Protein AF-A0A1H0JKR5-F1 (afdb_monomer)

Secondary structure (DSSP, 8-state):
--HHHHHHHHHH-HHHHHHHHHHHHHHHHHHHHHHHHT------HHHHHHHHHHHHHHHHHHHHHHHHHHHHHHHHHHHHHHHHGGG-TTHHHHTSS-HHHHHHHHIIIIIHHHHHHHHHHHHHHH--SSHHHHHHHHHHHHHHHHHHHHTTT-HHHHHHHHHHHHHHHHHHHHHHHHHHHHHHHHHHHT-SS--HHHHHHHHHHHHHHHHHHHHHHS---SS-HHHHHHHHHHHHHHHHHHHTT-TTHHHHHHHHHTTSS-EEEEEEEEEHHHHHHHHHTT---EE-SSSEEEEEEEEEEE--SSEEEEEEEETTTEEEEEEEEGGGEEEEEE-HHHHTTT--

Sequence (344 aa):
MEEGSLKKYFYSNVASIFWSTILVFGGGVFVIYYALIGYMPDFDLKSSVAITAAASATSVVIILTMLGAMVLAGSFWGGIWNVLGERSNLKKYWVDNSFNSNFLNLLIWFAIPLLAVYLSMFIKIYFEGWYWLAILIIPSMLFLYFLCFQSGFRFLVGLKEFVFLVFATLVSASFMLTPLYFILKLTADEFGNISYVALLNGFFATVFLVFVNMASATPQNNAKPYVKEFVLGLMALSMVLSLFGKFDRIPYGVMKIYKFGNIQASELVLNKSGCELYKALDLEVSTTDYDVCIIKDVLILSRLGKEAYLEVKEDNIGLLRFAMPTSFIVSWTLDSRDSRNIDK

Mean predicted aligned error: 7.25 Å

Organism: NCBI:txid416873

Nearest PDB structures (foldseek):
  4uos-assembly1_A  TM=2.311E-01  e=6.677E-01  synthetic construct

Foldseek 3Di:
DDPVVVVVCCVVCVVVVVQVVLLVQLVVLVVVLCVVVVHDFDDPPVVVSVLSSVLSVVLVVVLVVLLCLLQVLLLLLLVVCVVPVVPAPCVCQAPVDDPVSNLVSLCLQAVQQLVLLVVLVVCVVVPDDDVSVVSNVVSLVVQLVVLCVVVVNPNVNSVVVSVVSVVSSVVSNVSNVVVLVVLVCLQCVLDVDRDPLSVVLSVVLVVLSSVLSSVSNHHDPDPCSVVSSSVSSVVSVVSSCVSSVPPSVSSLVSCVVVVFFQAFFQKWKFFQVLVVVCVVVVDDWCDDPDRITIDGGKGFGGDHHQWTWIWDADPPPGIDIDIDGNNGTPDTHGPPVVVVVVVD

Structure (mmCIF, N/CA/C/O backbone):
data_AF-A0A1H0JKR5-F1
#
_entry.id   AF-A0A1H0JKR5-F1
#
loop_
_atom_site.group_PDB
_atom_site.id
_atom_site.type_symbol
_atom_site.label_atom_id
_atom_site.label_alt_id
_atom_site.label_comp_id
_atom_site.label_asym_id
_atom_site.label_entity_id
_atom_site.label_seq_id
_atom_site.pdbx_PDB_ins_code
_atom_site.Cartn_x
_atom_site.Cartn_y
_atom_site.Cartn_z
_atom_site.occupancy
_atom_site.B_iso_or_equiv
_atom_site.auth_seq_id
_atom_site.auth_comp_id
_atom_site.auth_asym_id
_atom_site.auth_atom_id
_atom_site.pdbx_PDB_model_num
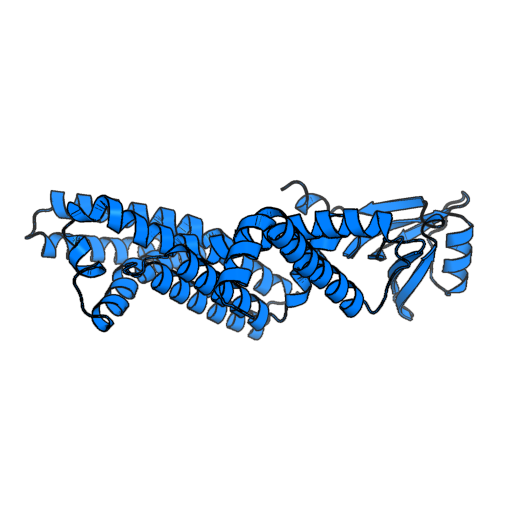ATOM 1 N N . MET A 1 1 ? -33.788 -17.768 -16.612 1.00 56.78 1 MET A N 1
ATOM 2 C CA . MET A 1 1 ? -32.673 -18.553 -16.042 1.00 56.78 1 MET A CA 1
ATOM 3 C C . MET A 1 1 ? -33.019 -18.782 -14.580 1.00 56.78 1 MET A C 1
ATOM 5 O O . MET A 1 1 ? -33.174 -17.802 -13.865 1.00 56.78 1 MET A O 1
ATOM 9 N N . GLU A 1 2 ? -33.306 -20.019 -14.177 1.00 78.06 2 GLU A N 1
ATOM 10 C CA . GLU A 1 2 ? -33.793 -20.309 -12.821 1.00 78.06 2 GLU A CA 1
ATOM 11 C C . GLU A 1 2 ? -32.691 -20.053 -11.782 1.00 78.06 2 GLU A C 1
ATOM 13 O O . GLU A 1 2 ? -31.562 -20.519 -11.929 1.00 78.06 2 GLU A O 1
ATOM 18 N N . GLU A 1 3 ? -33.009 -19.332 -10.705 1.00 78.88 3 GLU A N 1
ATOM 19 C CA . GLU A 1 3 ? -32.062 -18.985 -9.631 1.00 78.88 3 GLU A CA 1
ATOM 20 C C . GLU A 1 3 ? -31.363 -20.229 -9.033 1.00 78.88 3 GLU A C 1
ATOM 22 O O . GLU A 1 3 ? -30.199 -20.178 -8.624 1.00 78.88 3 GLU A O 1
ATOM 27 N N . GLY A 1 4 ? -32.050 -21.377 -9.048 1.00 85.88 4 GLY A N 1
ATOM 28 C CA . GLY A 1 4 ? -31.515 -22.666 -8.609 1.00 85.88 4 GLY A CA 1
ATOM 29 C C . GLY A 1 4 ? -30.407 -23.226 -9.508 1.00 85.88 4 GLY A C 1
ATOM 30 O O . GLY A 1 4 ? -29.455 -23.820 -8.995 1.00 85.88 4 GLY A O 1
ATOM 31 N N . SER A 1 5 ? -30.467 -23.005 -10.826 1.00 86.00 5 SER A N 1
ATOM 32 C CA . SER A 1 5 ? -29.451 -23.514 -11.757 1.00 86.00 5 SER A CA 1
ATOM 33 C C . SER A 1 5 ? -28.142 -22.732 -11.638 1.00 86.00 5 SER A C 1
ATOM 35 O O . SER A 1 5 ? -27.067 -23.330 -11.665 1.00 86.00 5 SER A O 1
ATOM 37 N N . LEU A 1 6 ? -28.229 -21.411 -11.432 1.00 84.44 6 LEU A N 1
ATOM 38 C CA . LEU A 1 6 ? -27.068 -20.553 -11.184 1.00 84.44 6 LEU A CA 1
ATOM 39 C C . LEU A 1 6 ? -26.367 -20.948 -9.885 1.00 84.44 6 LEU A C 1
ATOM 41 O O . LEU A 1 6 ? -25.172 -21.233 -9.911 1.00 84.44 6 LEU A O 1
ATOM 45 N N . LYS A 1 7 ? -27.097 -21.050 -8.764 1.00 86.44 7 LYS A N 1
ATOM 46 C CA . LYS A 1 7 ? -26.509 -21.481 -7.483 1.00 86.44 7 LYS A CA 1
ATOM 47 C C . LYS A 1 7 ? -25.809 -22.832 -7.621 1.00 86.44 7 LYS A C 1
ATOM 49 O O . LYS A 1 7 ? -24.660 -22.961 -7.206 1.00 86.44 7 LYS A O 1
ATOM 54 N N . LYS A 1 8 ? -26.453 -23.814 -8.262 1.00 89.56 8 LYS A N 1
ATOM 55 C CA . LYS A 1 8 ? -25.863 -25.142 -8.484 1.00 89.56 8 LYS A CA 1
ATOM 56 C C . LYS A 1 8 ? -24.565 -25.066 -9.292 1.00 89.56 8 LYS A C 1
ATOM 58 O O . LYS A 1 8 ? -23.595 -25.702 -8.895 1.00 89.56 8 LYS A O 1
ATOM 63 N N . TYR A 1 9 ? -24.525 -24.252 -10.350 1.00 86.69 9 TYR A N 1
ATOM 64 C CA . TYR A 1 9 ? -23.311 -24.031 -11.141 1.00 86.69 9 TYR A CA 1
ATOM 65 C C . TYR A 1 9 ? -22.186 -23.384 -10.321 1.00 86.69 9 TYR A C 1
ATOM 67 O O . TYR A 1 9 ? -21.041 -23.828 -10.410 1.00 86.69 9 TYR A O 1
ATOM 75 N N . PHE A 1 10 ? -22.499 -22.371 -9.502 1.00 84.44 10 PHE A N 1
ATOM 76 C CA . PHE A 1 10 ? -21.512 -21.718 -8.635 1.00 84.44 10 PHE A CA 1
ATOM 77 C C . PHE A 1 10 ? -20.900 -22.697 -7.631 1.00 84.44 10 PHE A C 1
ATOM 79 O O . PHE A 1 10 ? -19.679 -22.745 -7.491 1.00 84.44 10 PHE A O 1
ATOM 86 N N . TYR A 1 11 ? -21.725 -23.520 -6.981 1.00 85.56 11 TYR A N 1
ATOM 87 C CA . TYR A 1 11 ? -21.248 -24.500 -6.005 1.00 85.56 11 TYR A CA 1
ATOM 88 C C . TYR A 1 11 ? -20.511 -25.684 -6.639 1.00 85.56 11 TYR A C 1
ATOM 90 O O . TYR A 1 11 ? -19.584 -26.207 -6.025 1.00 85.56 11 TYR A O 1
ATOM 98 N N . SER A 1 12 ? -20.861 -26.098 -7.860 1.00 91.00 12 SER A N 1
ATOM 99 C CA . SER A 1 12 ? -20.139 -27.175 -8.550 1.00 91.00 12 SER A CA 1
ATOM 100 C C . SER A 1 12 ? -18.811 -26.722 -9.159 1.00 91.00 12 SER A C 1
ATOM 102 O O . SER A 1 12 ? -17.945 -27.555 -9.395 1.00 91.00 12 SER A O 1
ATOM 104 N N . ASN A 1 13 ? -18.638 -25.419 -9.413 1.00 92.69 13 ASN A N 1
ATOM 105 C CA . ASN A 1 13 ? -17.487 -24.875 -10.141 1.00 92.69 13 ASN A CA 1
ATOM 106 C C . ASN A 1 13 ? -16.712 -23.810 -9.354 1.00 92.69 13 ASN A C 1
ATOM 108 O O . ASN A 1 13 ? -16.094 -22.934 -9.960 1.00 92.69 13 ASN A O 1
ATOM 112 N N . VAL A 1 14 ? -16.711 -23.880 -8.018 1.00 85.69 14 VAL A N 1
ATOM 113 C CA . VAL A 1 14 ? -16.053 -22.883 -7.150 1.00 85.69 14 VAL A CA 1
ATOM 114 C C . VAL A 1 14 ? -14.608 -22.623 -7.580 1.00 85.69 14 VAL A C 1
ATOM 116 O O . VAL A 1 14 ? -14.216 -21.470 -7.730 1.00 85.69 14 VAL A O 1
ATOM 119 N N . ALA A 1 15 ? -13.836 -23.682 -7.850 1.00 80.62 15 ALA A N 1
ATOM 120 C CA . ALA A 1 15 ? -12.450 -23.557 -8.292 1.00 80.62 15 ALA A CA 1
ATOM 121 C C . ALA A 1 15 ? -12.332 -22.837 -9.644 1.00 80.62 15 ALA A C 1
ATOM 123 O O . ALA A 1 15 ? -11.549 -21.901 -9.769 1.00 80.62 15 ALA A O 1
ATOM 124 N N . SER A 1 16 ? -13.129 -23.228 -10.644 1.00 85.94 16 SER A N 1
ATOM 125 C CA . SER A 1 16 ? -13.094 -22.583 -11.962 1.00 85.94 16 SER A CA 1
ATOM 126 C C . SER A 1 16 ? -13.482 -21.112 -11.869 1.00 85.94 16 SER A C 1
ATOM 128 O O . SER A 1 16 ? -12.817 -20.274 -12.460 1.00 85.94 16 SER A O 1
ATOM 130 N N . ILE A 1 17 ? -14.529 -20.785 -11.111 1.00 84.81 17 ILE A N 1
ATOM 131 C CA . ILE A 1 17 ? -14.993 -19.405 -10.939 1.00 84.81 17 ILE A CA 1
ATOM 132 C C . ILE A 1 17 ? -13.945 -18.568 -10.213 1.00 84.81 17 ILE A C 1
ATOM 134 O O . ILE A 1 17 ? -13.682 -17.437 -10.620 1.00 84.81 17 ILE A O 1
ATOM 138 N N . PHE A 1 18 ? -13.322 -19.123 -9.174 1.00 81.31 18 PHE A N 1
ATOM 139 C CA . PHE A 1 18 ? -12.219 -18.482 -8.470 1.00 81.31 18 PHE A CA 1
ATOM 140 C C . PHE A 1 18 ? -11.063 -18.163 -9.427 1.00 81.31 18 PHE A C 1
ATOM 142 O O . PHE A 1 18 ? -10.665 -17.004 -9.536 1.00 81.31 18 PHE A O 1
ATOM 149 N N . TRP A 1 19 ? -10.592 -19.149 -10.197 1.00 82.75 19 TRP A N 1
ATOM 150 C CA . TRP A 1 19 ? -9.511 -18.955 -11.168 1.00 82.75 19 TRP A CA 1
ATOM 151 C C . TRP A 1 19 ? -9.873 -17.981 -12.288 1.00 82.75 19 TRP A C 1
ATOM 153 O O . TRP A 1 19 ? -9.068 -17.112 -12.614 1.00 82.75 19 TRP A O 1
ATOM 163 N N . SER A 1 20 ? -11.078 -18.074 -12.851 1.00 85.50 20 SER A N 1
ATOM 164 C CA . SER A 1 20 ? -11.549 -17.141 -13.879 1.00 85.50 20 SER A CA 1
ATOM 165 C C . SER A 1 20 ? -11.631 -15.715 -13.345 1.00 85.50 20 SER A C 1
ATOM 167 O O . SER A 1 20 ? -11.210 -14.788 -14.027 1.00 85.50 20 SER A O 1
ATOM 169 N N . THR A 1 21 ? -12.116 -15.532 -12.115 1.00 81.69 21 THR A N 1
ATOM 170 C CA . THR A 1 21 ? -12.190 -14.211 -11.477 1.00 81.69 21 THR A CA 1
ATOM 171 C C . THR A 1 21 ? -10.794 -13.626 -11.301 1.00 81.69 21 THR A C 1
ATOM 173 O O . THR A 1 21 ? -10.559 -12.493 -11.709 1.00 81.69 21 THR A O 1
ATOM 176 N N . ILE A 1 22 ? -9.854 -14.413 -10.765 1.00 80.69 22 ILE A N 1
ATOM 177 C CA . ILE A 1 22 ? -8.445 -14.025 -10.641 1.00 80.69 22 ILE A CA 1
ATOM 178 C C . ILE A 1 22 ? -7.913 -13.600 -12.009 1.00 80.69 22 ILE A C 1
ATOM 180 O O . ILE A 1 22 ? -7.563 -12.438 -12.176 1.00 80.69 22 ILE A O 1
ATOM 184 N N . LEU A 1 23 ? -7.965 -14.476 -13.013 1.00 83.94 23 LEU A N 1
ATOM 185 C CA . LEU A 1 23 ? -7.452 -14.189 -14.355 1.00 83.94 23 LEU A CA 1
ATOM 186 C C . LEU A 1 23 ? -8.043 -12.919 -14.974 1.00 83.94 23 LEU A C 1
ATOM 188 O O . LEU A 1 23 ? -7.309 -12.170 -15.611 1.00 83.94 23 LEU A O 1
ATOM 192 N N . VAL A 1 24 ? -9.334 -12.645 -14.766 1.00 86.88 24 VAL A N 1
ATOM 193 C CA . VAL A 1 24 ? -9.970 -11.406 -15.234 1.00 86.88 24 VAL A CA 1
ATOM 194 C C . VAL A 1 24 ? -9.378 -10.183 -14.530 1.00 86.88 24 VAL A C 1
ATOM 196 O O . VAL A 1 24 ? -9.014 -9.219 -15.202 1.00 86.88 24 VAL A O 1
ATOM 199 N N . PHE A 1 25 ? -9.223 -10.217 -13.204 1.00 81.81 25 PHE A N 1
ATOM 200 C CA . PHE A 1 25 ? -8.630 -9.104 -12.457 1.00 81.81 25 PHE A CA 1
ATOM 201 C C . PHE A 1 25 ? -7.158 -8.878 -12.821 1.00 81.81 25 PHE A C 1
ATOM 203 O O . PHE A 1 25 ? -6.773 -7.747 -13.116 1.00 81.81 25 PHE A O 1
ATOM 210 N N . GLY A 1 26 ? -6.333 -9.925 -12.853 1.00 81.25 26 GLY A N 1
ATOM 211 C CA . GLY A 1 26 ? -4.926 -9.787 -13.233 1.00 81.25 26 GLY A CA 1
ATOM 212 C C . GLY A 1 26 ? -4.728 -9.428 -14.698 1.00 81.25 26 GLY A C 1
ATOM 213 O O . GLY A 1 26 ? -3.890 -8.585 -15.007 1.00 81.25 26 GLY A O 1
ATOM 214 N N . GLY A 1 27 ? -5.531 -9.999 -15.597 1.00 86.44 27 GLY A N 1
ATOM 215 C CA . GLY A 1 27 ? -5.577 -9.595 -17.000 1.00 86.44 27 GLY A CA 1
ATOM 216 C C . GLY A 1 27 ? -5.923 -8.114 -17.143 1.00 86.44 27 GLY A C 1
ATOM 217 O O . GLY A 1 27 ? -5.259 -7.403 -17.891 1.00 86.44 27 GLY A O 1
ATOM 218 N N . GLY A 1 28 ? -6.878 -7.616 -16.351 1.00 89.06 28 GLY A N 1
ATOM 219 C CA . GLY A 1 28 ? -7.197 -6.192 -16.265 1.00 89.06 28 GLY A CA 1
ATOM 220 C C . GLY A 1 28 ? -5.996 -5.335 -15.858 1.00 89.06 28 GLY A C 1
ATOM 221 O O . GLY A 1 28 ? -5.716 -4.339 -16.517 1.00 89.06 28 GLY A O 1
ATOM 222 N N . VAL A 1 29 ? -5.235 -5.743 -14.835 1.00 86.94 29 VAL A N 1
ATOM 223 C CA . VAL A 1 29 ? -4.002 -5.043 -14.415 1.00 86.94 29 VAL A CA 1
ATOM 224 C C . VAL A 1 29 ? -2.974 -4.984 -15.551 1.00 86.94 29 VAL A C 1
ATOM 226 O O . VAL A 1 29 ? -2.392 -3.927 -15.789 1.00 86.94 29 VAL A O 1
ATOM 229 N N . PHE A 1 30 ? -2.784 -6.084 -16.287 1.00 87.81 30 PHE A N 1
ATOM 230 C CA . PHE A 1 30 ? -1.921 -6.125 -17.473 1.00 87.81 30 PHE A CA 1
ATOM 231 C C . PHE A 1 30 ? -2.387 -5.170 -18.572 1.00 87.81 30 PHE A C 1
ATOM 233 O O . PHE A 1 30 ? -1.589 -4.398 -19.097 1.00 87.81 30 PHE A O 1
ATOM 240 N N . VAL A 1 31 ? -3.674 -5.208 -18.917 1.00 91.19 31 VAL A N 1
ATOM 241 C CA . VAL A 1 31 ? -4.247 -4.350 -19.963 1.00 91.19 31 VAL A CA 1
ATOM 242 C C . VAL A 1 31 ? -4.118 -2.879 -19.579 1.00 91.19 31 VAL A C 1
ATOM 244 O O . VAL A 1 31 ? -3.694 -2.074 -20.402 1.00 91.19 31 VAL A O 1
ATOM 247 N N . ILE A 1 32 ? -4.413 -2.532 -18.323 1.00 92.62 32 ILE A N 1
ATOM 248 C CA . ILE A 1 32 ? -4.260 -1.167 -17.810 1.00 92.62 32 ILE A CA 1
ATOM 249 C C . ILE A 1 32 ? -2.793 -0.731 -17.885 1.00 92.62 32 ILE A C 1
ATOM 251 O O . ILE A 1 32 ? -2.527 0.366 -18.360 1.00 92.62 32 ILE A O 1
ATOM 255 N N . TYR A 1 33 ? -1.840 -1.578 -17.480 1.00 93.94 33 TYR A N 1
ATOM 256 C CA . TYR A 1 33 ? -0.409 -1.271 -17.584 1.00 93.94 33 TYR A CA 1
ATOM 257 C C . TYR A 1 33 ? -0.001 -0.894 -19.012 1.00 93.94 33 TYR A C 1
ATOM 259 O O . TYR A 1 33 ? 0.594 0.157 -19.244 1.00 93.94 33 TYR A O 1
ATOM 267 N N . TYR A 1 34 ? -0.355 -1.742 -19.975 1.00 93.81 34 TYR A N 1
ATOM 268 C CA . TYR A 1 34 ? 0.032 -1.554 -21.369 1.00 93.81 34 TYR A CA 1
ATOM 269 C C . TYR A 1 34 ? -0.696 -0.382 -22.035 1.00 93.81 34 TYR A C 1
ATOM 271 O O . TYR A 1 34 ? -0.097 0.351 -22.824 1.00 93.81 34 TYR A O 1
ATOM 279 N N . ALA A 1 35 ? -1.942 -0.120 -21.632 1.00 94.81 35 ALA A N 1
ATOM 280 C CA . ALA A 1 35 ? -2.659 1.091 -22.012 1.00 94.81 35 ALA A CA 1
ATOM 281 C C . ALA A 1 35 ? -1.976 2.361 -21.471 1.00 94.81 35 ALA A C 1
ATOM 283 O O . ALA A 1 35 ? -1.873 3.346 -22.198 1.00 94.81 35 ALA A O 1
ATOM 284 N N . LEU A 1 36 ? -1.470 2.339 -20.231 1.00 94.06 36 LEU A N 1
ATOM 285 C CA . LEU A 1 36 ? -0.792 3.483 -19.608 1.00 94.06 36 LEU A CA 1
ATOM 286 C C . LEU A 1 36 ? 0.545 3.823 -20.279 1.00 94.06 36 LEU A C 1
ATOM 288 O O . LEU A 1 36 ? 0.864 5.002 -20.426 1.00 94.06 36 LEU A O 1
ATOM 292 N N . ILE A 1 37 ? 1.320 2.819 -20.700 1.00 95.62 37 ILE A N 1
ATOM 293 C CA . ILE A 1 37 ? 2.594 3.059 -21.402 1.00 95.62 37 ILE A CA 1
ATOM 294 C C . ILE A 1 37 ? 2.420 3.288 -22.913 1.00 95.62 37 ILE A C 1
ATOM 296 O O . ILE A 1 37 ? 3.373 3.699 -23.578 1.00 95.62 37 ILE A O 1
ATOM 300 N N . GLY A 1 38 ? 1.221 3.042 -23.456 1.00 95.50 38 GLY A N 1
ATOM 301 C CA . GLY A 1 38 ? 0.899 3.236 -24.873 1.00 95.50 38 GLY A CA 1
ATOM 302 C C . GLY A 1 38 ? 1.579 2.236 -25.812 1.00 95.50 38 GLY A C 1
ATOM 303 O O . GLY A 1 38 ? 1.838 2.563 -26.966 1.00 95.50 38 GLY A O 1
ATOM 304 N N . TYR A 1 39 ? 1.895 1.036 -25.326 1.00 94.44 39 TYR A N 1
ATOM 305 C CA . TYR A 1 39 ? 2.583 -0.011 -26.084 1.00 94.44 39 TYR A CA 1
ATOM 306 C C . TYR A 1 39 ? 1.949 -1.363 -25.768 1.00 94.44 39 TYR A C 1
ATOM 308 O O . TYR A 1 39 ? 1.638 -1.630 -24.614 1.00 94.44 39 TYR A O 1
ATOM 316 N N . MET A 1 40 ? 1.764 -2.226 -26.766 1.00 92.81 40 MET A N 1
ATOM 317 C CA . MET A 1 40 ? 1.258 -3.586 -26.573 1.00 92.81 40 MET A CA 1
ATOM 318 C C . MET A 1 40 ? 2.260 -4.568 -27.184 1.00 92.81 40 MET A C 1
ATOM 320 O O . MET A 1 40 ? 2.450 -4.533 -28.397 1.00 92.81 40 MET A O 1
ATOM 324 N N . PRO A 1 41 ? 2.921 -5.417 -26.381 1.00 89.12 41 PRO A N 1
ATOM 325 C CA . PRO A 1 41 ? 3.910 -6.344 -26.905 1.00 89.12 41 PRO A CA 1
ATOM 326 C C . PRO A 1 41 ? 3.254 -7.507 -27.650 1.00 89.12 41 PRO A C 1
ATOM 328 O O . PRO A 1 41 ? 2.136 -7.928 -27.339 1.00 89.12 41 PRO A O 1
ATOM 331 N N . ASP A 1 42 ? 4.019 -8.101 -28.562 1.00 88.88 42 ASP A N 1
ATOM 332 C CA . ASP A 1 42 ? 3.666 -9.366 -29.194 1.00 88.88 42 ASP A CA 1
ATOM 333 C C . ASP A 1 42 ? 3.717 -10.510 -28.177 1.00 88.88 42 ASP A C 1
ATOM 335 O O . ASP A 1 42 ? 4.779 -11.004 -27.780 1.00 88.88 42 ASP A O 1
ATOM 339 N N . PHE A 1 43 ? 2.535 -10.939 -27.751 1.00 83.31 43 PHE A N 1
ATOM 340 C CA . PHE A 1 43 ? 2.350 -11.999 -26.777 1.00 83.31 43 PHE A CA 1
ATOM 341 C C . PHE A 1 43 ? 2.220 -13.370 -27.447 1.00 83.31 43 PHE A C 1
ATOM 343 O O . PHE A 1 43 ? 1.277 -13.619 -28.197 1.00 83.31 43 PHE A O 1
ATOM 350 N N . ASP A 1 44 ? 3.100 -14.309 -27.091 1.00 83.88 44 ASP A N 1
ATOM 351 C CA . ASP A 1 44 ? 2.786 -15.729 -27.262 1.00 83.88 44 ASP A CA 1
ATOM 352 C C . ASP A 1 44 ? 1.737 -16.120 -26.215 1.00 83.88 44 ASP A C 1
ATOM 354 O O . ASP A 1 44 ? 2.029 -16.152 -25.017 1.00 83.88 44 ASP A O 1
ATOM 358 N N . LEU A 1 45 ? 0.519 -16.432 -26.671 1.00 81.19 45 LEU A N 1
ATOM 359 C CA . LEU A 1 45 ? -0.627 -16.775 -25.822 1.00 81.19 45 LEU A CA 1
ATOM 360 C C . LEU A 1 45 ? -0.278 -17.819 -24.753 1.00 81.19 45 LEU A C 1
ATOM 362 O O . LEU A 1 45 ? -0.777 -17.729 -23.632 1.00 81.19 45 LEU A O 1
ATOM 366 N N . LYS A 1 46 ? 0.597 -18.786 -25.058 1.00 82.12 46 LYS A N 1
ATOM 367 C CA . LYS A 1 46 ? 0.988 -19.819 -24.085 1.00 82.12 46 LYS A CA 1
ATOM 368 C C . LYS A 1 46 ? 1.816 -19.253 -22.932 1.00 82.12 46 LYS A C 1
ATOM 370 O O . LYS A 1 46 ? 1.521 -19.541 -21.774 1.00 82.12 46 LYS A O 1
ATOM 375 N N . SER A 1 47 ? 2.830 -18.446 -23.240 1.00 79.12 47 SER A N 1
ATOM 376 C CA . SER A 1 47 ? 3.698 -17.817 -22.235 1.00 79.12 47 SER A CA 1
ATOM 377 C C . SER A 1 47 ? 2.943 -16.747 -21.438 1.00 79.12 47 SER A C 1
ATOM 379 O O . SER A 1 47 ? 3.034 -16.684 -20.208 1.00 79.12 47 SER A O 1
ATOM 381 N N . SER A 1 48 ? 2.107 -15.966 -22.123 1.00 80.62 48 SER A N 1
ATOM 382 C CA . SER A 1 48 ? 1.337 -14.882 -2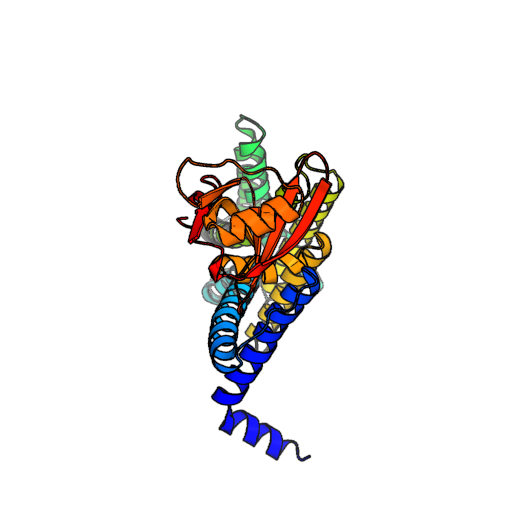1.517 1.00 80.62 48 SER A CA 1
ATOM 383 C C . SER A 1 48 ? 0.334 -15.371 -20.488 1.00 80.62 48 SER A C 1
ATOM 385 O O . SER A 1 48 ? 0.226 -14.755 -19.436 1.00 80.62 48 SER A O 1
ATOM 387 N N . VAL A 1 49 ? -0.351 -16.497 -20.715 1.00 83.38 49 VAL A N 1
ATOM 388 C CA . VAL A 1 49 ? -1.320 -17.025 -19.737 1.00 83.38 49 VAL A CA 1
ATOM 389 C C . VAL A 1 49 ? -0.649 -17.361 -18.404 1.00 83.38 49 VAL A C 1
ATOM 391 O O . VAL A 1 49 ? -1.172 -16.992 -17.353 1.00 83.38 49 VAL A O 1
ATOM 394 N N . ALA A 1 50 ? 0.519 -18.011 -18.424 1.00 84.69 50 ALA A N 1
ATOM 395 C CA . ALA A 1 50 ? 1.249 -18.347 -17.199 1.00 84.69 50 ALA A CA 1
ATOM 396 C C . ALA A 1 50 ? 1.708 -17.086 -16.446 1.00 84.69 50 ALA A C 1
ATOM 398 O O . ALA A 1 50 ? 1.563 -16.987 -15.226 1.00 84.69 50 ALA A O 1
ATOM 399 N N . ILE A 1 51 ? 2.206 -16.097 -17.189 1.00 81.56 51 ILE A N 1
ATOM 400 C CA . ILE A 1 51 ? 2.661 -14.811 -16.657 1.00 81.56 51 ILE A CA 1
ATOM 401 C C . ILE A 1 51 ? 1.496 -14.007 -16.065 1.00 81.56 51 ILE A C 1
ATOM 403 O O . ILE A 1 51 ? 1.585 -13.527 -14.932 1.00 81.56 51 ILE A O 1
ATOM 407 N N . THR A 1 52 ? 0.383 -13.906 -16.790 1.00 82.44 52 THR A N 1
ATOM 408 C CA . THR A 1 52 ? -0.835 -13.236 -16.330 1.00 82.44 52 THR A CA 1
ATOM 409 C C . THR A 1 52 ? -1.399 -13.917 -15.092 1.00 82.44 52 THR A C 1
ATOM 411 O O . THR A 1 52 ? -1.772 -13.224 -14.150 1.00 82.44 52 THR A O 1
ATOM 414 N N . ALA A 1 53 ? -1.402 -15.251 -15.034 1.00 85.19 53 ALA A N 1
ATOM 415 C CA . ALA A 1 53 ? -1.840 -15.989 -13.852 1.00 85.19 53 ALA A CA 1
ATOM 416 C C . ALA A 1 53 ? -0.978 -15.670 -12.620 1.00 85.19 53 ALA A C 1
ATOM 418 O O . ALA A 1 53 ? -1.521 -15.375 -11.553 1.00 85.19 53 ALA A O 1
ATOM 419 N N . ALA A 1 54 ? 0.351 -15.668 -12.767 1.00 85.69 54 ALA A N 1
ATOM 420 C CA . ALA A 1 54 ? 1.270 -15.348 -11.676 1.00 85.69 54 ALA A CA 1
ATOM 421 C C . ALA A 1 54 ? 1.076 -13.909 -11.175 1.00 85.69 54 ALA A C 1
ATOM 423 O O . ALA A 1 54 ? 0.823 -13.689 -9.988 1.00 85.69 54 ALA A O 1
ATOM 424 N N . ALA A 1 55 ? 1.113 -12.926 -12.077 1.00 83.56 55 ALA A N 1
ATOM 425 C CA . ALA A 1 55 ? 0.942 -11.532 -11.683 1.00 83.56 55 ALA A CA 1
ATOM 426 C C . ALA A 1 55 ? -0.470 -11.238 -11.161 1.00 83.56 55 ALA A C 1
ATOM 428 O O . ALA A 1 55 ? -0.627 -10.419 -10.255 1.00 83.56 55 ALA A O 1
ATOM 429 N N . SER A 1 56 ? -1.485 -11.962 -11.633 1.00 83.94 56 SER A N 1
ATOM 430 C CA . SER A 1 56 ? -2.822 -11.911 -11.057 1.00 83.94 56 SER A CA 1
ATOM 431 C C . SER A 1 56 ? -2.862 -12.387 -9.612 1.00 83.94 56 SER A C 1
ATOM 433 O O . SER A 1 56 ? -3.463 -11.717 -8.774 1.00 83.94 56 SER A O 1
ATOM 435 N N . ALA A 1 57 ? -2.265 -13.544 -9.320 1.00 86.50 57 ALA A N 1
ATOM 436 C CA . ALA A 1 57 ? -2.244 -14.093 -7.970 1.00 86.50 57 ALA A CA 1
ATOM 437 C C . ALA A 1 57 ? -1.574 -13.103 -7.008 1.00 86.50 57 ALA A C 1
ATOM 439 O O . ALA A 1 57 ? -2.129 -12.778 -5.961 1.00 86.50 57 ALA A O 1
ATOM 440 N N . THR A 1 58 ? -0.441 -12.535 -7.417 1.00 86.00 58 THR A N 1
ATOM 441 C CA . THR A 1 58 ? 0.289 -11.533 -6.630 1.00 86.00 58 THR A CA 1
ATOM 442 C C . THR A 1 58 ? -0.498 -10.237 -6.469 1.00 86.00 58 THR A C 1
ATOM 444 O O . THR A 1 58 ? -0.562 -9.706 -5.364 1.00 86.00 58 THR A O 1
ATOM 447 N N . SER A 1 59 ? -1.171 -9.756 -7.519 1.00 83.88 59 SER A N 1
ATOM 448 C CA . SER A 1 59 ? -2.045 -8.575 -7.437 1.00 83.88 59 SER A CA 1
ATOM 449 C C . SER A 1 59 ? -3.160 -8.779 -6.416 1.00 83.88 59 SER A C 1
ATOM 451 O O . SER A 1 59 ? -3.398 -7.914 -5.580 1.00 83.88 59 SER A O 1
ATOM 453 N N . VAL A 1 60 ? -3.814 -9.944 -6.442 1.00 86.56 60 VAL A N 1
ATOM 454 C CA . VAL A 1 60 ? -4.880 -10.291 -5.495 1.00 86.56 60 VAL A CA 1
ATOM 455 C C . VAL A 1 60 ? -4.340 -10.363 -4.071 1.00 86.56 60 VAL A C 1
ATOM 457 O O . VAL A 1 60 ? -4.959 -9.802 -3.172 1.00 86.56 60 VAL A O 1
ATOM 460 N N . VAL A 1 61 ? -3.179 -10.985 -3.852 1.00 89.19 61 VAL A N 1
ATOM 461 C CA . VAL A 1 61 ? -2.547 -11.040 -2.523 1.00 89.19 61 VAL A CA 1
ATOM 462 C C . VAL A 1 61 ? -2.204 -9.639 -2.016 1.00 89.19 61 VAL A C 1
ATOM 464 O O . VAL A 1 61 ? -2.538 -9.316 -0.876 1.00 89.19 61 VAL A O 1
ATOM 467 N N . ILE A 1 62 ? -1.602 -8.786 -2.852 1.00 87.25 62 ILE A N 1
ATOM 468 C CA . ILE A 1 62 ? -1.262 -7.400 -2.493 1.00 87.25 62 ILE A CA 1
ATOM 469 C C . ILE A 1 62 ? -2.531 -6.617 -2.150 1.00 87.25 62 ILE A C 1
ATOM 471 O O . ILE A 1 62 ? -2.589 -5.984 -1.097 1.00 87.25 62 ILE A O 1
ATOM 475 N N . ILE A 1 63 ? -3.560 -6.692 -2.999 1.00 89.50 63 ILE A N 1
ATOM 476 C CA . ILE A 1 63 ? -4.833 -5.996 -2.786 1.00 89.50 63 ILE A CA 1
ATOM 477 C C . ILE A 1 63 ? -5.487 -6.486 -1.495 1.00 89.50 63 ILE A C 1
ATOM 479 O O . ILE A 1 63 ? -5.813 -5.663 -0.651 1.00 89.50 63 ILE A O 1
ATOM 483 N N . LEU A 1 64 ? -5.633 -7.796 -1.283 1.00 91.62 64 LEU A N 1
ATOM 484 C CA . LEU A 1 64 ? -6.237 -8.345 -0.064 1.00 91.62 64 LEU A CA 1
ATOM 485 C C . LEU A 1 64 ? -5.458 -7.964 1.198 1.00 91.62 64 LEU A C 1
ATOM 487 O O . LEU A 1 64 ? -6.069 -7.618 2.207 1.00 91.62 64 LEU A O 1
ATOM 491 N N . THR A 1 65 ? -4.125 -7.982 1.138 1.00 93.38 65 THR A N 1
ATOM 492 C CA . THR A 1 65 ? -3.271 -7.568 2.261 1.00 93.38 65 THR A CA 1
ATOM 493 C C . THR A 1 65 ? -3.471 -6.088 2.574 1.00 93.38 65 THR A C 1
ATOM 495 O O . THR A 1 65 ? -3.653 -5.729 3.736 1.00 93.38 65 THR A O 1
ATOM 498 N N . MET A 1 66 ? -3.517 -5.230 1.549 1.00 92.75 66 MET A N 1
ATOM 499 C CA . MET A 1 66 ? -3.789 -3.801 1.718 1.00 92.75 66 MET A CA 1
ATOM 500 C C . MET A 1 66 ? -5.198 -3.560 2.262 1.00 92.75 66 MET A C 1
ATOM 502 O O . MET A 1 66 ? -5.349 -2.832 3.236 1.00 92.75 66 MET A O 1
ATOM 506 N N . LEU A 1 67 ? -6.221 -4.212 1.700 1.00 95.44 67 LEU A N 1
ATOM 507 C CA . LEU A 1 67 ? -7.605 -4.133 2.176 1.00 95.44 67 LEU A CA 1
ATOM 508 C C . LEU A 1 67 ? -7.710 -4.524 3.652 1.00 95.44 67 LEU A C 1
ATOM 510 O O . LEU A 1 67 ? -8.331 -3.803 4.430 1.00 95.44 67 LEU A O 1
ATOM 514 N N . GLY A 1 68 ? -7.069 -5.630 4.041 1.00 96.38 68 GLY A N 1
ATOM 515 C CA . GLY A 1 68 ? -7.004 -6.074 5.429 1.00 96.38 68 GLY A CA 1
ATOM 516 C C . GLY A 1 68 ? -6.326 -5.039 6.323 1.00 96.38 68 GLY A C 1
ATOM 517 O O . GLY A 1 68 ? -6.901 -4.636 7.332 1.00 96.38 68 GLY A O 1
ATOM 518 N N . ALA A 1 69 ? -5.152 -4.543 5.927 1.00 96.69 69 ALA A N 1
ATOM 519 C CA . ALA A 1 69 ? -4.409 -3.535 6.682 1.00 96.69 69 ALA A CA 1
ATOM 520 C C . ALA A 1 69 ? -5.213 -2.241 6.913 1.00 96.69 69 ALA A C 1
ATOM 522 O O . ALA A 1 69 ? -5.076 -1.629 7.971 1.00 96.69 69 ALA A O 1
ATOM 523 N N . MET A 1 70 ? -6.088 -1.848 5.977 1.00 97.06 70 MET A N 1
ATOM 524 C CA . MET A 1 70 ? -6.926 -0.646 6.103 1.00 97.06 70 MET A CA 1
ATOM 525 C C . MET A 1 70 ? -7.980 -0.731 7.219 1.00 97.06 70 MET A C 1
ATOM 527 O O . MET A 1 70 ? -8.397 0.313 7.715 1.00 97.06 70 MET A O 1
ATOM 531 N N . VAL A 1 71 ? -8.418 -1.931 7.617 1.00 97.25 71 VAL A N 1
ATOM 532 C CA . VAL A 1 71 ? -9.502 -2.134 8.609 1.00 97.25 71 VAL A CA 1
ATOM 533 C C . VAL A 1 71 ? -9.065 -2.896 9.860 1.00 97.25 71 VAL A C 1
ATOM 535 O O . VAL A 1 71 ? -9.821 -2.983 10.829 1.00 97.25 71 VAL A O 1
ATOM 538 N N . LEU A 1 72 ? -7.852 -3.457 9.862 1.00 96.50 72 LEU A N 1
ATOM 539 C CA . LEU A 1 72 ? -7.394 -4.391 10.890 1.00 96.50 72 LEU A CA 1
ATOM 540 C C . LEU A 1 72 ? -7.402 -3.788 12.300 1.00 96.50 72 LEU A C 1
ATOM 542 O O . LEU A 1 72 ? -7.766 -4.481 13.246 1.00 96.50 72 LEU A O 1
ATOM 546 N N . ALA A 1 73 ? -7.049 -2.507 12.446 1.00 96.94 73 ALA A N 1
ATOM 547 C CA . ALA A 1 73 ? -7.035 -1.832 13.744 1.00 96.94 73 ALA A CA 1
ATOM 548 C C . ALA A 1 73 ? -8.445 -1.740 14.352 1.00 96.94 73 ALA A C 1
ATOM 550 O O . ALA A 1 73 ? -8.651 -2.110 15.508 1.00 96.94 73 ALA A O 1
ATOM 551 N N . GLY A 1 74 ? -9.430 -1.317 13.558 1.00 95.12 74 GLY A N 1
ATOM 552 C CA . GLY A 1 74 ? -10.829 -1.260 13.974 1.00 95.12 74 GLY A CA 1
ATOM 553 C C . GLY A 1 74 ? -11.430 -2.641 14.230 1.00 95.12 74 GLY A C 1
ATOM 554 O O . GLY A 1 74 ? -12.073 -2.855 15.257 1.00 95.12 74 GLY A O 1
ATOM 555 N N . SER A 1 75 ? -11.162 -3.602 13.342 1.00 94.62 75 SER A N 1
ATOM 556 C CA . SER A 1 75 ? -11.641 -4.985 13.471 1.00 94.62 75 SER A CA 1
ATOM 557 C C . SER A 1 75 ? -11.092 -5.663 14.725 1.00 94.62 75 SER A C 1
ATOM 559 O O . SER A 1 75 ? -11.840 -6.314 15.457 1.00 94.62 75 SER A O 1
ATOM 561 N N . PHE A 1 76 ? -9.799 -5.483 15.007 1.00 94.56 76 PHE A N 1
ATOM 562 C CA . PHE A 1 76 ? -9.169 -5.979 16.226 1.00 94.56 76 PHE A CA 1
ATOM 563 C C . PHE A 1 76 ? -9.791 -5.341 17.468 1.00 94.56 76 PHE A C 1
ATOM 565 O O . PHE A 1 76 ? -10.165 -6.060 18.396 1.00 94.56 76 PHE A O 1
ATOM 572 N N . TRP A 1 77 ? -9.960 -4.014 17.468 1.00 92.62 77 TRP A N 1
ATOM 573 C CA . TRP A 1 77 ? -10.595 -3.307 18.576 1.00 92.62 77 TRP A CA 1
ATOM 574 C C . TRP A 1 77 ? -12.018 -3.814 18.832 1.00 92.62 77 TRP A C 1
ATOM 576 O O . TRP A 1 77 ? -12.344 -4.208 19.945 1.00 92.62 77 TRP A O 1
ATOM 586 N N . GLY A 1 78 ? -12.875 -3.874 17.813 1.00 89.31 78 GLY A N 1
ATOM 587 C CA . GLY A 1 78 ? -14.237 -4.396 17.967 1.00 89.31 78 GLY A CA 1
ATOM 588 C C . GLY A 1 78 ? -14.258 -5.854 18.448 1.00 89.31 78 GLY A C 1
ATOM 589 O O . GLY A 1 78 ? -15.022 -6.214 19.346 1.00 89.31 78 GLY A O 1
ATOM 590 N N . GLY A 1 79 ? -13.379 -6.693 17.894 1.00 88.81 79 GLY A N 1
ATOM 591 C CA . GLY A 1 79 ? -13.275 -8.110 18.235 1.00 88.81 79 GLY A CA 1
ATOM 592 C C . GLY A 1 79 ? -12.833 -8.363 19.676 1.00 88.81 79 GLY A C 1
ATOM 593 O O . GLY A 1 79 ? -13.432 -9.192 20.364 1.00 88.81 79 GLY A O 1
ATOM 594 N N . ILE A 1 80 ? -11.825 -7.634 20.164 1.00 88.38 80 ILE A N 1
ATOM 595 C CA . ILE A 1 80 ? -11.273 -7.867 21.503 1.00 88.38 80 ILE A CA 1
ATOM 596 C C . ILE A 1 80 ? -12.303 -7.561 22.602 1.00 88.38 80 ILE A C 1
ATOM 598 O O . ILE A 1 80 ? -12.416 -8.315 23.572 1.00 88.38 80 ILE A O 1
ATOM 602 N N . TRP A 1 81 ? -13.131 -6.529 22.413 1.00 84.56 81 TRP A N 1
ATOM 603 C CA . TRP A 1 81 ? -14.224 -6.197 23.331 1.00 84.56 81 TRP A CA 1
ATOM 604 C C . TRP A 1 81 ? -15.402 -7.167 23.242 1.00 84.56 81 TRP A C 1
ATOM 606 O O . TRP A 1 81 ? -16.075 -7.383 24.245 1.00 84.56 81 TRP A O 1
ATOM 616 N N . ASN A 1 82 ? -15.640 -7.815 22.101 1.00 80.44 82 ASN A N 1
ATOM 617 C CA . ASN A 1 82 ? -16.647 -8.875 22.026 1.00 80.44 82 ASN A CA 1
ATOM 618 C C . ASN A 1 82 ? -16.223 -10.125 22.808 1.00 80.44 82 ASN A C 1
ATOM 620 O O . ASN A 1 82 ? -17.048 -10.716 23.500 1.00 80.44 82 ASN A O 1
ATOM 624 N N . VAL A 1 83 ? -14.940 -10.496 22.748 1.00 81.62 83 VAL A N 1
ATOM 625 C CA . VAL A 1 83 ? -14.413 -11.684 23.443 1.00 81.62 83 VAL A CA 1
ATOM 626 C C . VAL A 1 83 ? -14.270 -11.451 24.949 1.00 81.62 83 VAL A C 1
ATOM 628 O O . VAL A 1 83 ? -14.590 -12.328 25.748 1.00 81.62 83 VAL A O 1
ATOM 631 N N . LEU A 1 84 ? -13.782 -10.279 25.358 1.00 75.69 84 LEU A N 1
ATOM 632 C CA . LEU A 1 84 ? -13.456 -9.998 26.763 1.00 75.69 84 LEU A CA 1
ATOM 633 C C . LEU A 1 84 ? -14.522 -9.167 27.488 1.00 75.69 84 LEU A C 1
ATOM 635 O O . LEU A 1 84 ? -14.549 -9.127 28.721 1.00 75.69 84 LEU A O 1
ATOM 639 N N . GLY A 1 85 ? -15.430 -8.535 26.745 1.00 63.31 85 GLY A N 1
ATOM 640 C CA . GLY A 1 85 ? -16.362 -7.542 27.270 1.00 63.31 85 GLY A CA 1
ATOM 641 C C . GLY A 1 85 ? -17.480 -8.089 28.146 1.00 63.31 85 GLY A C 1
ATOM 642 O O . GLY A 1 85 ? -18.078 -7.309 28.873 1.00 63.31 85 GLY A O 1
ATOM 643 N N . GLU A 1 86 ? -17.771 -9.393 28.153 1.00 68.50 86 GLU A N 1
ATOM 644 C CA . GLU A 1 86 ? -18.768 -9.933 29.099 1.00 68.50 86 GLU A CA 1
ATOM 645 C C . GLU A 1 86 ? -18.369 -9.721 30.567 1.00 68.50 86 GLU A C 1
ATOM 647 O O . GLU A 1 86 ? -19.226 -9.681 31.445 1.00 68.50 86 GLU A O 1
ATOM 652 N N . ARG A 1 87 ? -17.071 -9.541 30.839 1.00 75.38 87 ARG A N 1
ATOM 653 C CA . ARG A 1 87 ? -16.537 -9.311 32.189 1.00 75.38 87 ARG A CA 1
ATOM 654 C C . ARG A 1 87 ? -16.243 -7.844 32.492 1.00 75.38 87 ARG A C 1
ATOM 656 O O . ARG A 1 87 ? -15.913 -7.534 33.634 1.00 75.38 87 ARG A O 1
ATOM 663 N N . SER A 1 88 ? -16.308 -6.975 31.485 1.00 78.69 88 SER A N 1
ATOM 664 C CA . SER A 1 88 ? -15.899 -5.577 31.591 1.00 78.69 88 SER A CA 1
ATOM 665 C C . SER A 1 88 ? -17.112 -4.660 31.637 1.00 78.69 88 SER A C 1
ATOM 667 O O . SER A 1 88 ? -18.008 -4.729 30.793 1.00 78.69 88 SER A O 1
ATOM 669 N N . ASN A 1 89 ? -17.106 -3.724 32.585 1.00 76.56 89 ASN A N 1
ATOM 670 C CA . ASN A 1 89 ? -18.127 -2.677 32.641 1.00 76.56 89 ASN A CA 1
ATOM 671 C C . ASN A 1 89 ? -18.018 -1.694 31.461 1.00 76.56 89 ASN A C 1
ATOM 673 O O . ASN A 1 89 ? -18.963 -0.942 31.215 1.00 76.56 89 ASN A O 1
ATOM 677 N N . LEU A 1 90 ? -16.906 -1.713 30.709 1.00 75.12 90 LEU A N 1
ATOM 678 C CA . LEU A 1 90 ? -16.710 -0.857 29.539 1.00 75.12 90 LEU A CA 1
ATOM 679 C C . LEU A 1 90 ? -17.571 -1.256 28.346 1.00 75.12 90 LEU A C 1
ATOM 681 O O . LEU A 1 90 ? -17.904 -0.397 27.528 1.00 75.12 90 LEU A O 1
ATOM 685 N N . LYS A 1 91 ? -17.995 -2.524 28.269 1.00 75.62 91 LYS A N 1
ATOM 686 C CA . LYS A 1 91 ? -18.815 -3.029 27.160 1.00 75.62 91 LYS A CA 1
ATOM 687 C C . LYS A 1 91 ? -20.086 -2.202 26.954 1.00 75.62 91 LYS A C 1
ATOM 689 O O . LYS A 1 91 ? -20.485 -1.983 25.814 1.00 75.62 91 LYS A O 1
ATOM 694 N N . LYS A 1 92 ? -20.676 -1.676 28.033 1.00 76.00 92 LYS A N 1
ATOM 695 C CA . LYS A 1 92 ? -21.901 -0.859 27.987 1.00 76.00 92 LYS A CA 1
ATOM 696 C C . LYS A 1 92 ? -21.752 0.403 27.142 1.00 76.00 92 LYS A C 1
ATOM 698 O O . LYS A 1 92 ? -22.703 0.827 26.496 1.00 76.00 92 LYS A O 1
ATOM 703 N N . TYR A 1 93 ? -20.558 0.989 27.105 1.00 74.75 93 TYR A N 1
ATOM 704 C CA . TYR A 1 93 ? -20.314 2.177 26.293 1.00 74.75 93 TYR A CA 1
ATOM 705 C C . TYR A 1 93 ? -20.127 1.839 24.799 1.00 74.75 93 TYR A C 1
ATOM 707 O O . TYR A 1 93 ? -20.223 2.733 23.962 1.00 74.75 93 TYR A O 1
ATOM 715 N N . TRP A 1 94 ? -19.906 0.561 24.460 1.00 72.62 94 TRP A N 1
ATOM 716 C CA . TRP A 1 94 ? -19.646 0.078 23.096 1.00 72.62 94 TRP A CA 1
ATOM 717 C C . TRP A 1 94 ? -20.840 -0.638 22.462 1.00 72.62 94 TRP A C 1
ATOM 719 O O . TRP A 1 94 ? -21.044 -0.511 21.258 1.00 72.62 94 TRP A O 1
ATOM 729 N N . VAL A 1 95 ? -21.594 -1.416 23.244 1.00 70.69 95 VAL A N 1
ATOM 730 C CA . VAL A 1 95 ? -22.583 -2.384 22.735 1.00 70.69 95 VAL A CA 1
ATOM 731 C C . VAL A 1 95 ? -24.027 -1.998 23.064 1.00 70.69 95 VAL A C 1
ATOM 733 O O . VAL A 1 95 ? -24.905 -2.215 22.235 1.00 70.69 95 VAL A O 1
ATOM 736 N N . ASP A 1 96 ? -24.286 -1.398 24.229 1.00 66.50 96 ASP A N 1
ATOM 737 C CA . ASP A 1 96 ? -25.651 -1.283 24.780 1.00 66.50 96 ASP A CA 1
ATOM 738 C C . ASP A 1 96 ? -26.394 0.009 24.393 1.00 66.50 96 ASP A C 1
ATOM 740 O O . ASP A 1 96 ? -27.460 0.303 24.932 1.00 66.50 96 ASP A O 1
ATOM 744 N N . ASN A 1 97 ? -25.855 0.799 23.464 1.00 58.38 97 ASN A N 1
ATOM 745 C CA . ASN A 1 97 ? -26.290 2.173 23.239 1.00 58.38 97 ASN A CA 1
ATOM 746 C C . ASN A 1 97 ? -26.848 2.414 21.821 1.00 58.38 97 ASN A C 1
ATOM 748 O O . ASN A 1 97 ? -26.566 1.690 20.864 1.00 58.38 97 ASN A O 1
ATOM 752 N N . SER A 1 98 ? -27.712 3.427 21.692 1.00 59.25 98 SER A N 1
ATOM 753 C CA . SER A 1 98 ? -28.329 3.838 20.422 1.00 59.25 98 SER A CA 1
ATOM 754 C C . SER A 1 98 ? -27.272 4.281 19.396 1.00 59.25 98 SER A C 1
ATOM 756 O O . SER A 1 98 ? -26.210 4.778 19.761 1.00 59.25 98 SER A O 1
ATOM 758 N N . PHE A 1 99 ? -27.557 4.159 18.094 1.00 56.50 99 PHE A N 1
ATOM 759 C CA . PHE A 1 99 ? -26.581 4.406 17.015 1.00 56.50 99 PHE A CA 1
ATOM 760 C C . PHE A 1 99 ? -25.784 5.728 17.150 1.00 56.50 99 PHE A C 1
ATOM 762 O O . PHE A 1 99 ? -24.571 5.734 16.948 1.00 56.50 99 PHE A O 1
ATOM 769 N N . ASN A 1 100 ? -26.424 6.827 17.577 1.00 58.84 100 ASN A N 1
ATOM 770 C CA . ASN A 1 100 ? -25.753 8.122 17.784 1.00 58.84 100 ASN A CA 1
ATOM 771 C C . ASN A 1 100 ? -24.811 8.151 18.998 1.00 58.84 100 ASN A C 1
ATOM 773 O O . ASN A 1 100 ? -23.768 8.803 18.948 1.00 58.84 100 ASN A O 1
ATOM 777 N N . SER A 1 101 ? -25.146 7.444 20.081 1.00 61.16 101 SER A N 1
ATOM 778 C CA . SER A 1 101 ? -24.252 7.339 21.242 1.00 61.16 101 SER A CA 1
ATOM 779 C C . SER A 1 101 ? -23.059 6.424 20.947 1.00 61.16 101 SER A C 1
ATOM 781 O O . SER A 1 101 ? -21.962 6.680 21.436 1.00 61.16 101 SER A O 1
ATOM 783 N N . ASN A 1 102 ? -23.213 5.461 20.033 1.00 76.62 102 ASN A N 1
ATOM 784 C CA . ASN A 1 102 ? -22.119 4.585 19.608 1.00 76.62 102 ASN A CA 1
ATOM 785 C C . ASN A 1 102 ? -21.012 5.330 18.847 1.00 76.62 102 ASN A C 1
ATOM 787 O O . ASN A 1 102 ? -19.838 5.040 19.064 1.00 76.62 102 ASN A O 1
ATOM 791 N N . PHE A 1 103 ? -21.342 6.316 18.002 1.00 83.56 103 PHE A N 1
ATOM 792 C CA . PHE A 1 103 ? -20.317 7.072 17.267 1.00 83.56 103 PHE A CA 1
ATOM 793 C C . PHE A 1 103 ? -19.458 7.948 18.187 1.00 83.56 103 PHE A C 1
ATOM 795 O O . PHE A 1 103 ? -18.231 7.882 18.121 1.00 83.56 103 PHE A O 1
ATOM 802 N N . LEU A 1 104 ? -20.084 8.744 19.063 1.00 86.44 104 LEU A N 1
ATOM 803 C CA . LEU A 1 104 ? -19.359 9.594 20.017 1.00 86.44 104 LEU A CA 1
ATOM 804 C C . LEU A 1 104 ? -18.508 8.765 20.977 1.00 86.44 104 LEU A C 1
ATOM 806 O O . LEU A 1 104 ? -17.373 9.135 21.267 1.00 86.44 104 LEU A O 1
ATOM 810 N N . ASN A 1 105 ? -19.019 7.617 21.419 1.00 87.69 105 ASN A N 1
ATOM 811 C CA . ASN A 1 105 ? -18.245 6.701 22.239 1.00 87.69 105 ASN A CA 1
ATOM 812 C C . ASN A 1 105 ? -17.025 6.189 21.454 1.00 87.69 105 ASN A C 1
ATOM 814 O O . ASN A 1 105 ? -15.896 6.362 21.913 1.00 87.69 105 ASN A O 1
ATOM 818 N N . LEU A 1 106 ? -17.198 5.668 20.236 1.00 89.94 106 LEU A N 1
ATOM 819 C CA . LEU A 1 106 ? -16.074 5.239 19.391 1.00 89.94 106 LEU A CA 1
ATOM 820 C C . LEU A 1 106 ? -15.055 6.355 19.143 1.00 89.94 106 LEU A C 1
ATOM 822 O O . LEU A 1 106 ? -13.851 6.106 19.183 1.00 89.94 106 LEU A O 1
ATOM 826 N N . LEU A 1 107 ? -15.510 7.591 18.956 1.00 91.50 107 LEU A N 1
ATOM 827 C CA . LEU A 1 107 ? -14.615 8.735 18.836 1.00 91.50 107 LEU A CA 1
ATOM 828 C C . LEU A 1 107 ? -13.772 8.891 20.108 1.00 91.50 107 LEU A C 1
ATOM 830 O O . LEU A 1 107 ? -12.546 8.949 20.038 1.00 91.50 107 LEU A O 1
ATOM 834 N N . ILE A 1 108 ? -14.429 8.922 21.268 1.00 91.06 108 ILE A N 1
ATOM 835 C CA . ILE A 1 108 ? -13.777 9.183 22.549 1.00 91.06 108 ILE A CA 1
ATOM 836 C C . ILE A 1 108 ? -12.802 8.067 22.905 1.00 91.06 108 ILE A C 1
ATOM 838 O O . ILE A 1 108 ? -11.675 8.363 23.263 1.00 91.06 108 ILE A O 1
ATOM 842 N N . TRP A 1 109 ? -13.179 6.799 22.803 1.00 90.50 109 TRP A N 1
ATOM 843 C CA . TRP A 1 109 ? -12.362 5.736 23.396 1.00 90.50 109 TRP A CA 1
ATOM 844 C C . TRP A 1 109 ? -11.530 4.937 22.404 1.00 90.50 109 TRP A C 1
ATOM 846 O O . TRP A 1 109 ? -10.632 4.222 22.833 1.00 90.50 109 TRP A O 1
ATOM 856 N N . PHE A 1 110 ? -11.814 5.033 21.106 1.00 92.44 110 PHE A N 1
ATOM 857 C CA . PHE A 1 110 ? -10.979 4.421 20.076 1.00 92.44 110 PHE A CA 1
ATOM 858 C C . PHE A 1 110 ? -10.161 5.482 19.338 1.00 92.44 110 PHE A C 1
ATOM 860 O O . PHE A 1 110 ? -8.932 5.422 19.348 1.00 92.44 110 PHE A O 1
ATOM 867 N N . ALA A 1 111 ? -10.811 6.487 18.743 1.00 94.25 111 ALA A N 1
ATOM 868 C CA . ALA A 1 111 ? -10.110 7.435 17.877 1.00 94.25 111 ALA A CA 1
ATOM 869 C C . ALA A 1 111 ? -9.171 8.380 18.645 1.00 94.25 111 ALA A C 1
ATOM 871 O O . ALA A 1 111 ? -8.031 8.552 18.225 1.00 94.25 111 ALA A O 1
ATOM 872 N N . ILE A 1 112 ? -9.599 8.970 19.769 1.00 93.69 112 ILE A N 1
ATOM 873 C CA . ILE A 1 112 ? -8.758 9.917 20.528 1.00 93.69 112 ILE A CA 1
ATOM 874 C C . ILE A 1 112 ? -7.471 9.259 21.063 1.00 93.69 112 ILE A C 1
ATOM 876 O O . ILE A 1 112 ? -6.402 9.819 20.813 1.00 93.69 112 ILE A O 1
ATOM 880 N N . PRO A 1 113 ? -7.499 8.095 21.748 1.00 93.25 113 PRO A N 1
ATOM 881 C CA . PRO A 1 113 ? -6.273 7.432 22.199 1.00 93.25 113 PRO A CA 1
ATOM 882 C C . PRO A 1 113 ? -5.332 7.082 21.046 1.00 93.25 113 PRO A C 1
ATOM 884 O O . PRO A 1 113 ? -4.124 7.291 21.142 1.00 93.25 113 PRO A O 1
ATOM 887 N N . LEU A 1 114 ? -5.888 6.602 19.932 1.00 94.12 114 LEU A N 1
ATOM 888 C CA . LEU A 1 114 ? -5.127 6.249 18.738 1.00 94.12 114 LEU A CA 1
ATOM 889 C C . LEU A 1 114 ? -4.453 7.480 18.112 1.00 94.12 114 LEU A C 1
ATOM 891 O O . LEU A 1 114 ? -3.254 7.462 17.832 1.00 94.12 114 LEU A O 1
ATOM 895 N N . LEU A 1 115 ? -5.196 8.579 17.962 1.00 93.69 115 LEU A N 1
ATOM 896 C CA . LEU A 1 115 ? -4.669 9.861 17.491 1.00 93.69 115 LEU A CA 1
ATOM 897 C C . LEU A 1 115 ? -3.607 10.421 18.441 1.00 93.69 115 LEU A C 1
ATOM 899 O O . LEU A 1 115 ? -2.610 10.957 17.968 1.00 93.69 115 LEU A O 1
ATOM 903 N N . ALA A 1 116 ? -3.770 10.264 19.757 1.00 94.00 116 ALA A N 1
ATOM 904 C CA . ALA A 1 116 ? -2.773 10.694 20.735 1.00 94.00 116 ALA A CA 1
ATOM 905 C C . ALA A 1 116 ? -1.444 9.937 20.569 1.00 94.00 116 ALA A C 1
ATOM 907 O O . ALA A 1 116 ? -0.382 10.559 20.636 1.00 94.00 116 ALA A O 1
ATOM 908 N N . VAL A 1 117 ? -1.485 8.628 20.285 1.00 94.31 117 VAL A N 1
ATOM 909 C CA . VAL A 1 117 ? -0.280 7.831 19.985 1.00 94.31 117 VAL A CA 1
ATOM 910 C C . VAL A 1 117 ? 0.428 8.360 18.736 1.00 94.31 117 VAL A C 1
ATOM 912 O O . VAL A 1 117 ? 1.632 8.614 18.779 1.00 94.31 117 VAL A O 1
ATOM 915 N N . TYR A 1 118 ? -0.292 8.586 17.637 1.00 93.38 118 TYR A N 1
ATOM 916 C CA . TYR A 1 118 ? 0.336 9.072 16.403 1.00 93.38 118 TYR A CA 1
ATOM 917 C C . TYR A 1 118 ? 0.803 10.521 16.484 1.00 93.38 118 TYR A C 1
ATOM 919 O O . TYR A 1 118 ? 1.884 10.834 15.991 1.00 93.38 118 TYR A O 1
ATOM 927 N N . LEU A 1 119 ? 0.044 11.398 17.141 1.00 92.31 119 LEU A N 1
ATOM 928 C CA . LEU A 1 119 ? 0.448 12.782 17.372 1.00 92.31 119 LEU A CA 1
ATOM 929 C C . LEU A 1 119 ? 1.708 12.844 18.245 1.00 92.31 119 LEU A C 1
ATOM 931 O O . LEU A 1 119 ? 2.612 13.629 17.971 1.00 92.31 119 LEU A O 1
ATOM 935 N N . SER A 1 120 ? 1.799 11.972 19.252 1.00 93.38 120 SER A N 1
ATOM 936 C CA . SER A 1 120 ? 2.999 11.792 20.070 1.00 93.38 120 SER A CA 1
ATOM 937 C C . SER A 1 120 ? 4.202 11.358 19.222 1.00 93.38 120 SER A C 1
ATOM 939 O O . SER A 1 120 ? 5.260 11.986 19.300 1.00 93.38 120 SER A O 1
ATOM 941 N N . MET A 1 121 ? 4.042 10.351 18.353 1.00 91.38 121 MET A N 1
ATOM 942 C CA . MET A 1 121 ? 5.105 9.921 17.434 1.00 91.38 121 MET A CA 1
ATOM 943 C C . MET A 1 121 ? 5.528 11.037 16.474 1.00 91.38 121 MET A C 1
ATOM 945 O O . MET A 1 121 ? 6.721 11.270 16.301 1.00 91.38 121 MET A O 1
ATOM 949 N N . PHE A 1 122 ? 4.566 11.751 15.891 1.00 89.19 122 PHE A N 1
ATOM 950 C CA . PHE A 1 122 ? 4.822 12.875 14.994 1.00 89.19 122 PHE A CA 1
ATOM 951 C C . PHE A 1 122 ? 5.619 13.974 15.703 1.00 89.19 122 PHE A C 1
ATOM 953 O O . PHE A 1 122 ? 6.665 14.395 15.220 1.00 89.19 122 PHE A O 1
ATOM 960 N N . ILE A 1 123 ? 5.194 14.390 16.896 1.00 91.19 123 ILE A N 1
ATOM 961 C CA . ILE A 1 123 ? 5.886 15.438 17.653 1.00 91.19 123 ILE A CA 1
ATOM 962 C C . ILE A 1 123 ? 7.286 14.999 18.056 1.00 91.19 123 ILE A C 1
ATOM 964 O O . ILE A 1 123 ? 8.199 15.808 17.970 1.00 91.19 123 ILE A O 1
ATOM 968 N N . LYS A 1 124 ? 7.489 13.727 18.414 1.00 92.00 124 LYS A N 1
ATOM 969 C CA . LYS A 1 124 ? 8.828 13.193 18.691 1.00 92.00 124 LYS A CA 1
ATOM 970 C C . LYS A 1 124 ? 9.768 13.298 17.481 1.00 92.00 124 LYS A C 1
ATOM 972 O O . LYS A 1 124 ? 10.963 13.478 17.677 1.00 92.00 124 LYS A O 1
ATOM 977 N N . ILE A 1 125 ? 9.251 13.157 16.258 1.00 88.38 125 ILE A N 1
ATOM 978 C CA . ILE A 1 125 ? 10.053 13.241 15.026 1.00 88.38 125 ILE A CA 1
ATOM 979 C C . ILE A 1 125 ? 10.468 14.690 14.726 1.00 88.38 125 ILE A C 1
ATOM 981 O O . ILE A 1 125 ? 11.594 14.910 14.293 1.00 88.38 125 ILE A O 1
ATOM 985 N N . TYR A 1 126 ? 9.583 15.667 14.950 1.00 89.25 126 TYR A N 1
ATOM 986 C CA . TYR A 1 126 ? 9.823 17.068 14.561 1.00 89.25 126 TYR A CA 1
ATOM 987 C C . TYR A 1 126 ? 10.332 17.973 15.686 1.00 89.25 126 TYR A C 1
ATOM 989 O O . TYR A 1 126 ? 10.987 18.975 15.413 1.00 89.25 126 TYR A O 1
ATOM 997 N N . PHE A 1 127 ? 10.022 17.651 16.939 1.00 92.25 127 PHE A N 1
ATOM 998 C CA . PHE A 1 127 ? 10.385 18.448 18.102 1.00 92.25 127 PHE A CA 1
ATOM 999 C C . PHE A 1 127 ? 11.241 17.611 19.047 1.00 92.25 127 PHE A C 1
ATOM 1001 O O . PHE A 1 127 ? 10.762 16.682 19.704 1.00 92.25 127 PHE A O 1
ATOM 1008 N N . GLU A 1 128 ? 12.513 17.979 19.165 1.00 86.12 128 GLU A N 1
ATOM 1009 C CA . GLU A 1 128 ? 13.394 17.436 20.192 1.00 86.12 128 GLU A CA 1
ATOM 1010 C C . GLU A 1 128 ? 12.952 17.980 21.559 1.00 86.12 128 GLU A C 1
ATOM 1012 O O . GLU A 1 128 ? 13.191 19.132 21.914 1.00 86.12 128 GLU A O 1
ATOM 1017 N N . GLY A 1 129 ? 12.218 17.175 22.327 1.00 90.50 129 GLY A N 1
ATOM 1018 C CA . GLY A 1 129 ? 11.714 17.588 23.633 1.00 90.50 129 GLY A CA 1
ATOM 1019 C C . GLY A 1 129 ? 10.886 16.516 24.328 1.00 90.50 129 GLY A C 1
ATOM 1020 O O . GLY A 1 129 ? 10.686 15.422 23.815 1.00 90.50 129 GLY A O 1
ATOM 1021 N N . TRP A 1 130 ? 10.385 16.832 25.520 1.00 93.69 130 TRP A N 1
ATOM 1022 C CA . TRP A 1 130 ? 9.558 15.940 26.345 1.00 93.69 130 TRP A CA 1
ATOM 1023 C C . TRP A 1 130 ? 8.051 16.096 26.076 1.00 93.69 130 TRP A C 1
ATOM 1025 O O . TRP A 1 130 ? 7.243 15.332 26.598 1.00 93.69 130 TRP A O 1
ATOM 1035 N N . TYR A 1 131 ? 7.655 17.050 25.228 1.00 91.50 131 TYR A N 1
ATOM 1036 C CA . TYR A 1 131 ? 6.252 17.362 24.932 1.00 91.50 131 TYR A CA 1
ATOM 1037 C C . TYR A 1 131 ? 5.466 16.178 24.343 1.00 91.50 131 TYR A C 1
ATOM 1039 O O . TYR A 1 131 ? 4.270 16.045 24.603 1.00 91.50 131 TYR A O 1
ATOM 1047 N N . TRP A 1 132 ? 6.127 15.269 23.615 1.00 93.19 132 TRP A N 1
ATOM 1048 C CA . TRP A 1 132 ? 5.488 14.054 23.091 1.00 93.19 132 TRP A CA 1
ATOM 1049 C C . TRP A 1 132 ? 4.983 13.119 24.202 1.00 93.19 132 TRP A C 1
ATOM 1051 O O . TRP A 1 132 ? 3.984 12.425 23.996 1.00 93.19 132 TRP A O 1
ATOM 1061 N N . LEU A 1 133 ? 5.633 13.112 25.377 1.00 92.81 133 LEU A N 1
ATOM 1062 C CA . LEU A 1 133 ? 5.176 12.356 26.547 1.00 92.81 133 LEU A CA 1
ATOM 1063 C C . LEU A 1 133 ? 3.915 12.981 27.135 1.00 92.81 133 LEU A C 1
ATOM 1065 O O . LEU A 1 133 ? 2.987 12.256 27.477 1.00 92.81 133 LEU A O 1
ATOM 1069 N N . ALA A 1 134 ? 3.849 14.313 27.216 1.00 93.69 134 ALA A N 1
ATOM 1070 C CA . ALA A 1 134 ? 2.685 15.011 27.762 1.00 93.69 134 ALA A CA 1
ATOM 1071 C C . ALA A 1 134 ? 1.405 14.684 26.974 1.00 93.69 134 ALA A C 1
ATOM 1073 O O . ALA A 1 134 ? 0.361 14.430 27.569 1.00 93.69 134 ALA A O 1
ATOM 1074 N N . ILE A 1 135 ? 1.504 14.596 25.645 1.00 93.00 135 ILE A N 1
ATOM 1075 C CA . ILE A 1 135 ? 0.376 14.267 24.757 1.00 93.00 135 ILE A CA 1
ATOM 1076 C C . ILE A 1 135 ? -0.121 12.834 24.932 1.00 93.00 135 ILE A C 1
ATOM 1078 O O . ILE A 1 135 ? -1.299 12.574 24.712 1.00 93.00 135 ILE A O 1
ATOM 1082 N N . LEU A 1 136 ? 0.737 11.911 25.362 1.00 92.62 136 LEU A N 1
ATOM 1083 C CA . LEU A 1 136 ? 0.335 10.536 25.649 1.00 92.62 136 LEU A CA 1
ATOM 1084 C C . LEU A 1 136 ? -0.193 10.407 27.086 1.00 92.62 136 LEU A C 1
ATOM 1086 O O . LEU A 1 136 ? -1.233 9.787 27.319 1.00 92.62 136 LEU A O 1
ATOM 1090 N N . ILE A 1 137 ? 0.488 11.034 28.050 1.00 93.25 137 ILE A N 1
ATOM 1091 C CA . ILE A 1 137 ? 0.181 10.940 29.481 1.00 93.25 137 ILE A CA 1
ATOM 1092 C C . ILE A 1 137 ? -1.126 11.660 29.822 1.00 93.25 137 ILE A C 1
ATOM 1094 O O . ILE A 1 137 ? -1.944 11.084 30.531 1.00 93.25 137 ILE A O 1
ATOM 1098 N N . ILE A 1 138 ? -1.363 12.881 29.327 1.00 94.00 138 ILE A N 1
ATOM 1099 C CA . ILE A 1 138 ? -2.544 13.674 29.713 1.00 94.00 138 ILE A CA 1
ATOM 1100 C C . ILE A 1 138 ? -3.856 12.954 29.348 1.00 94.00 138 ILE A C 1
ATOM 1102 O O . ILE A 1 138 ? -4.656 12.725 30.258 1.00 94.00 138 ILE A O 1
ATOM 1106 N N . PRO A 1 139 ? -4.095 12.521 28.090 1.00 93.00 139 PRO A N 1
ATOM 1107 C CA . PRO A 1 139 ? -5.301 11.769 27.750 1.00 93.00 139 PRO A CA 1
ATOM 1108 C C . PRO A 1 139 ? -5.398 10.469 28.544 1.00 93.00 139 PRO A C 1
ATOM 1110 O O . PRO A 1 139 ? -6.454 10.166 29.087 1.00 93.00 139 PRO A O 1
ATOM 1113 N N . SER A 1 140 ? -4.290 9.738 28.688 1.00 92.44 140 SER A N 1
ATOM 1114 C CA . SER A 1 140 ? -4.252 8.485 29.450 1.00 92.44 140 SER A CA 1
ATOM 1115 C C . SER A 1 140 ? -4.689 8.672 30.907 1.00 92.44 140 SER A C 1
ATOM 1117 O O . SER A 1 140 ? -5.500 7.899 31.415 1.00 92.44 140 SER A O 1
ATOM 1119 N N . MET A 1 141 ? -4.215 9.730 31.569 1.00 93.56 141 MET A N 1
ATOM 1120 C CA . MET A 1 141 ? -4.603 10.058 32.943 1.00 93.56 141 MET A CA 1
ATOM 1121 C C . MET A 1 141 ? -6.072 10.487 33.033 1.00 93.56 141 MET A C 1
ATOM 1123 O O . MET A 1 141 ? -6.749 10.105 33.987 1.00 93.56 141 MET A O 1
ATOM 1127 N N . LEU A 1 142 ? -6.594 11.211 32.036 1.00 94.44 142 LEU A N 1
ATOM 1128 C CA . LEU A 1 142 ? -8.020 11.551 31.954 1.00 94.44 142 LEU A CA 1
ATOM 1129 C C . LEU A 1 142 ? -8.899 10.299 31.794 1.00 94.44 142 LEU A C 1
ATOM 1131 O O . LEU A 1 142 ? -9.907 10.176 32.492 1.00 94.44 142 LEU A O 1
ATOM 1135 N N . PHE A 1 143 ? -8.501 9.342 30.948 1.00 92.12 143 PHE A N 1
ATOM 1136 C CA . PHE A 1 143 ? -9.198 8.057 30.814 1.00 92.12 143 PHE A CA 1
ATOM 1137 C C . PHE A 1 143 ? -9.164 7.257 32.113 1.00 92.12 143 PHE A C 1
ATOM 1139 O O . PHE A 1 143 ? -10.204 6.771 32.553 1.00 92.12 143 PHE A O 1
ATOM 1146 N N . LEU A 1 144 ? -7.999 7.149 32.759 1.00 92.12 144 LEU A N 1
ATOM 1147 C CA . LEU A 1 144 ? -7.876 6.456 34.040 1.00 92.12 144 LEU A CA 1
ATOM 1148 C C . LEU A 1 144 ? -8.762 7.105 35.112 1.00 92.12 144 LEU A C 1
ATOM 1150 O O . LEU A 1 144 ? -9.466 6.399 35.834 1.00 92.12 144 LEU A O 1
ATOM 1154 N N . TYR A 1 145 ? -8.765 8.437 35.199 1.00 92.56 145 TYR A N 1
ATOM 1155 C CA . TYR A 1 145 ? -9.621 9.178 36.123 1.00 92.56 145 TYR A CA 1
ATOM 1156 C C . TYR A 1 145 ? -11.105 8.883 35.873 1.00 92.56 145 TYR A C 1
ATOM 1158 O O . TYR A 1 145 ? -11.830 8.527 36.805 1.00 92.56 145 TYR A O 1
ATOM 1166 N N . PHE A 1 146 ? -11.545 8.950 34.614 1.00 91.25 146 PHE A N 1
ATOM 1167 C CA . PHE A 1 146 ? -12.925 8.658 34.237 1.00 91.25 146 PHE A CA 1
ATOM 1168 C C . PHE A 1 146 ? -13.318 7.207 34.562 1.00 91.25 146 PHE A C 1
ATOM 1170 O O . PHE A 1 146 ? -14.387 6.962 35.122 1.00 91.25 146 PHE A O 1
ATOM 1177 N N . LEU A 1 147 ? -12.447 6.236 34.275 1.00 87.81 147 LEU A N 1
ATOM 1178 C CA . LEU A 1 147 ? -12.671 4.821 34.590 1.00 87.81 147 LEU A CA 1
ATOM 1179 C C . LEU A 1 147 ? -12.779 4.577 36.099 1.00 87.81 147 LEU A C 1
ATOM 1181 O O . LEU A 1 147 ? -13.672 3.858 36.554 1.00 87.81 147 LEU A O 1
ATOM 1185 N N . CYS A 1 148 ? -11.908 5.207 36.888 1.00 88.44 148 CYS A N 1
ATOM 1186 C CA . CYS A 1 148 ? -11.967 5.152 38.345 1.00 88.44 148 CYS A CA 1
ATOM 1187 C C . CYS A 1 148 ? -13.285 5.734 38.872 1.00 88.44 148 CYS A C 1
ATOM 1189 O O . CYS A 1 148 ? -13.931 5.093 39.706 1.00 88.44 148 CYS A O 1
ATOM 1191 N N . PHE A 1 149 ? -13.722 6.882 38.347 1.00 89.38 149 PHE A N 1
ATOM 1192 C CA . PHE A 1 149 ? -14.998 7.505 38.709 1.00 89.38 149 PHE A CA 1
ATOM 1193 C C . PHE A 1 149 ? -16.186 6.572 38.423 1.00 89.38 149 PHE A C 1
ATOM 1195 O O . PHE A 1 149 ? -16.991 6.300 39.314 1.00 89.38 149 PHE A O 1
ATOM 1202 N N . GLN A 1 150 ? -16.240 5.984 37.226 1.00 85.31 150 GLN A N 1
ATOM 1203 C CA . GLN A 1 150 ? -17.305 5.054 36.825 1.00 85.31 150 GLN A CA 1
ATOM 1204 C C . GLN A 1 150 ? -17.315 3.745 37.627 1.00 85.31 150 GLN A C 1
ATOM 1206 O O . GLN A 1 150 ? -18.363 3.134 37.824 1.00 85.31 150 GLN A O 1
ATOM 1211 N N . SER A 1 151 ? -16.159 3.310 38.132 1.00 84.06 151 SER A N 1
ATOM 1212 C CA . SER A 1 151 ? -16.043 2.116 38.981 1.00 84.06 151 SER A CA 1
ATOM 1213 C C . SER A 1 151 ? -16.438 2.343 40.451 1.00 84.06 151 SER A C 1
ATOM 1215 O O . SER A 1 151 ? -16.219 1.462 41.286 1.00 84.06 151 SER A O 1
ATOM 1217 N N . GLY A 1 152 ? -16.981 3.519 40.797 1.00 86.69 152 GLY A N 1
ATOM 1218 C CA . GLY A 1 152 ? -17.289 3.891 42.180 1.00 86.69 152 GLY A CA 1
ATOM 1219 C C . GLY A 1 152 ? -16.027 4.066 43.027 1.00 86.69 152 GLY A C 1
ATOM 1220 O O . GLY A 1 152 ? -15.980 3.598 44.162 1.00 86.69 152 GLY A O 1
ATOM 1221 N N . PHE A 1 153 ? -14.980 4.664 42.446 1.00 85.19 153 PHE A N 1
ATOM 1222 C CA . PHE A 1 153 ? -13.6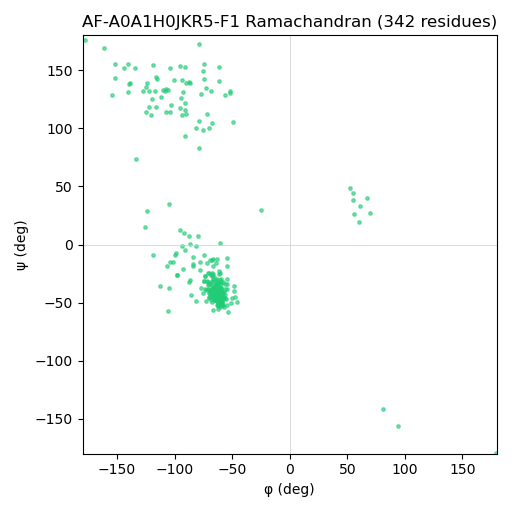56 4.861 43.055 1.00 85.19 153 PHE A CA 1
ATOM 1223 C C . PHE A 1 153 ? -12.919 3.570 43.456 1.00 85.19 153 PHE A C 1
ATOM 1225 O O . PHE A 1 153 ? -11.951 3.601 44.219 1.00 85.19 153 PHE A O 1
ATOM 1232 N N . ARG A 1 154 ? -13.305 2.415 42.898 1.00 88.06 154 ARG A N 1
ATOM 1233 C CA . ARG A 1 154 ? -12.571 1.154 43.072 1.00 88.06 154 ARG A CA 1
ATOM 1234 C C . ARG A 1 154 ? -11.343 1.126 42.163 1.00 88.06 154 ARG A C 1
ATOM 1236 O O . ARG A 1 154 ? -11.365 0.520 41.092 1.00 88.06 154 ARG A O 1
ATOM 1243 N N . PHE A 1 155 ? -10.255 1.743 42.624 1.00 89.44 155 PHE A N 1
ATOM 1244 C CA . PHE A 1 155 ? -9.022 1.941 41.851 1.00 89.44 155 PHE A CA 1
ATOM 1245 C C . PHE A 1 155 ? -8.513 0.679 41.133 1.00 89.44 155 PHE A C 1
ATOM 1247 O O . PHE A 1 155 ? -8.203 0.745 39.951 1.00 89.44 155 PHE A O 1
ATOM 1254 N N . LEU A 1 156 ? -8.488 -0.486 41.793 1.00 90.75 156 LEU A N 1
ATOM 1255 C CA . LEU A 1 156 ? -8.008 -1.736 41.176 1.00 90.75 156 LEU A CA 1
ATOM 1256 C C . LEU A 1 156 ? -8.859 -2.195 39.982 1.00 90.75 156 LEU A C 1
ATOM 1258 O O . LEU A 1 156 ? -8.327 -2.755 39.025 1.00 90.75 156 LEU A O 1
ATOM 1262 N N . VAL A 1 157 ? -10.172 -1.954 40.025 1.00 88.25 157 VAL A N 1
ATOM 1263 C CA . VAL A 1 157 ? -11.078 -2.285 38.917 1.00 88.25 157 VAL A CA 1
ATOM 1264 C C . VAL A 1 157 ? -10.844 -1.312 37.764 1.00 88.25 157 VAL A C 1
ATOM 1266 O O . VAL A 1 157 ? -10.624 -1.755 36.641 1.00 88.25 157 VAL A O 1
ATOM 1269 N N . GLY A 1 158 ? -10.804 -0.006 38.049 1.00 88.62 158 GLY A N 1
ATOM 1270 C CA . GLY A 1 158 ? -10.507 1.023 37.047 1.00 88.62 158 GLY A CA 1
ATOM 1271 C C . GLY A 1 158 ? -9.138 0.835 36.383 1.00 88.62 158 GLY A C 1
ATOM 1272 O O . GLY A 1 158 ? -9.033 0.916 35.162 1.00 88.62 158 GLY A O 1
ATOM 1273 N N . LEU A 1 159 ? -8.104 0.499 37.162 1.00 91.12 159 LEU A N 1
ATOM 1274 C CA . LEU A 1 159 ? -6.753 0.241 36.661 1.00 91.12 159 LEU A CA 1
ATOM 1275 C C . LEU A 1 159 ? -6.708 -0.980 35.735 1.00 91.12 159 LEU A C 1
ATOM 1277 O O . LEU A 1 159 ? -6.055 -0.927 34.698 1.00 91.12 159 LEU A O 1
ATOM 1281 N N . LYS A 1 160 ? -7.411 -2.067 36.074 1.00 90.81 160 LYS A N 1
ATOM 1282 C CA . LYS A 1 160 ? -7.484 -3.265 35.224 1.00 90.81 160 LYS A CA 1
ATOM 1283 C C . LYS A 1 160 ? -8.092 -2.949 33.854 1.00 90.81 160 LYS A C 1
ATOM 1285 O O . LYS A 1 160 ? -7.542 -3.359 32.835 1.00 90.81 160 LYS A O 1
ATOM 1290 N N . GLU A 1 161 ? -9.200 -2.211 33.839 1.00 89.25 161 GLU A N 1
ATOM 1291 C CA . GLU A 1 161 ? -9.867 -1.767 32.608 1.00 89.25 161 GLU A CA 1
ATOM 1292 C C . GLU A 1 161 ? -8.976 -0.811 31.800 1.00 89.25 161 GLU A C 1
ATOM 1294 O O . GLU A 1 161 ? -8.869 -0.929 30.581 1.00 89.25 161 GLU A O 1
ATOM 1299 N N . PHE A 1 162 ? -8.268 0.093 32.482 1.00 91.94 162 PHE A N 1
ATOM 1300 C CA . PHE A 1 162 ? -7.333 1.024 31.858 1.00 91.94 162 PHE A CA 1
ATOM 1301 C C . PHE A 1 162 ? -6.140 0.315 31.205 1.00 91.94 162 PHE A C 1
ATOM 1303 O O . PHE A 1 162 ? -5.826 0.589 30.050 1.00 91.94 162 PHE A O 1
ATOM 1310 N N . VAL A 1 163 ? -5.492 -0.623 31.903 1.00 91.75 163 VAL A N 1
ATOM 1311 C CA . VAL A 1 163 ? -4.373 -1.410 31.348 1.00 91.75 163 VAL A CA 1
ATOM 1312 C C . VAL A 1 163 ? -4.810 -2.135 30.079 1.00 91.75 163 VAL A C 1
ATOM 1314 O O . VAL A 1 163 ? -4.077 -2.175 29.091 1.00 91.75 163 VAL A O 1
ATOM 1317 N N . PHE A 1 164 ? -6.026 -2.670 30.089 1.00 89.31 164 PHE A N 1
ATOM 1318 C CA . PHE A 1 164 ? -6.587 -3.350 28.938 1.00 89.31 164 PHE A CA 1
ATOM 1319 C C . PHE A 1 164 ? -6.892 -2.392 27.773 1.00 89.31 164 PHE A C 1
ATOM 1321 O O . PHE A 1 164 ? -6.535 -2.694 26.634 1.00 89.31 164 PHE A O 1
ATOM 1328 N N . LEU A 1 165 ? -7.453 -1.210 28.051 1.00 91.19 165 LEU A N 1
ATOM 1329 C CA . LEU A 1 165 ? -7.648 -0.142 27.063 1.00 91.19 165 LEU A CA 1
ATOM 1330 C C . LEU A 1 165 ? -6.317 0.282 26.418 1.00 91.19 165 LEU A C 1
ATOM 1332 O O . LEU A 1 165 ? -6.228 0.392 25.194 1.00 91.19 165 LEU A O 1
ATOM 1336 N N . VAL A 1 166 ? -5.271 0.481 27.225 1.00 93.25 166 VAL A N 1
ATOM 1337 C CA . VAL A 1 166 ? -3.925 0.838 26.747 1.00 93.25 166 VAL A CA 1
ATOM 1338 C C . VAL A 1 166 ? -3.363 -0.265 25.857 1.00 93.25 166 VAL A C 1
ATOM 1340 O O . VAL A 1 166 ? -2.889 0.024 24.760 1.00 93.25 166 VAL A O 1
ATOM 1343 N N . PHE A 1 167 ? -3.462 -1.527 26.278 1.00 93.69 167 PHE A N 1
ATOM 1344 C CA . PHE A 1 167 ? -3.016 -2.663 25.473 1.00 93.69 167 PHE A CA 1
ATOM 1345 C C . PHE A 1 167 ? -3.741 -2.727 24.122 1.00 93.69 167 PHE A C 1
ATOM 1347 O O . PHE A 1 167 ? -3.092 -2.783 23.077 1.00 93.69 167 PHE A O 1
ATOM 1354 N N . ALA A 1 168 ? -5.075 -2.648 24.125 1.00 93.38 168 ALA A N 1
ATOM 1355 C CA . ALA A 1 168 ? -5.870 -2.655 22.902 1.00 93.38 168 ALA A CA 1
ATOM 1356 C C . ALA A 1 168 ? -5.509 -1.478 21.978 1.00 93.38 168 ALA A C 1
ATOM 1358 O O . ALA A 1 168 ? -5.441 -1.647 20.758 1.00 93.38 168 ALA A O 1
ATOM 1359 N N . THR A 1 169 ? -5.218 -0.306 22.553 1.00 94.62 169 THR A N 1
ATOM 1360 C CA . THR A 1 169 ? -4.840 0.902 21.799 1.00 94.62 169 THR A CA 1
ATOM 1361 C C . THR A 1 169 ? -3.477 0.725 21.152 1.00 94.62 169 THR A C 1
ATOM 1363 O O . THR A 1 169 ? -3.326 1.022 19.971 1.00 94.62 169 THR A O 1
ATOM 1366 N N . LEU A 1 170 ? -2.495 0.194 21.884 1.00 95.44 170 LEU A N 1
ATOM 1367 C CA . LEU A 1 170 ? -1.147 -0.035 21.364 1.00 95.44 170 LEU A CA 1
ATOM 1368 C C . LEU A 1 170 ? -1.133 -1.061 20.226 1.00 95.44 170 LEU A C 1
ATOM 1370 O O . LEU A 1 170 ? -0.463 -0.838 19.219 1.00 95.44 170 LEU A O 1
ATOM 1374 N N . VAL A 1 171 ? -1.895 -2.152 20.346 1.00 96.56 171 VAL A N 1
ATOM 1375 C CA . VAL A 1 171 ? -2.013 -3.148 19.267 1.00 96.56 171 VAL A CA 1
ATOM 1376 C C . VAL A 1 171 ? -2.770 -2.575 18.062 1.00 96.56 171 VAL A C 1
ATOM 1378 O O . VAL A 1 171 ? -2.378 -2.786 16.919 1.00 96.56 171 VAL A O 1
ATOM 1381 N N . SER A 1 172 ? -3.815 -1.777 18.284 1.00 96.50 172 SER A N 1
ATOM 1382 C CA . SER A 1 172 ? -4.516 -1.103 17.180 1.00 96.50 172 SER A CA 1
ATOM 1383 C C . SER A 1 172 ? -3.612 -0.083 16.472 1.00 96.50 172 SER A C 1
ATOM 1385 O O . SER A 1 172 ? -3.611 0.003 15.244 1.00 96.50 172 SER A O 1
ATOM 1387 N N . ALA A 1 173 ? -2.785 0.644 17.229 1.00 96.00 173 ALA A N 1
ATOM 1388 C CA . ALA A 1 173 ? -1.798 1.582 16.700 1.00 96.00 173 ALA A CA 1
ATOM 1389 C C . ALA A 1 173 ? -0.662 0.886 15.932 1.00 96.00 173 ALA A C 1
ATOM 1391 O O . ALA A 1 173 ? -0.134 1.442 14.970 1.00 96.00 173 ALA A O 1
ATOM 1392 N N . SER A 1 174 ? -0.275 -0.338 16.295 1.00 96.56 174 SER A N 1
ATOM 1393 C CA . SER A 1 174 ? 0.700 -1.076 15.485 1.00 96.56 174 S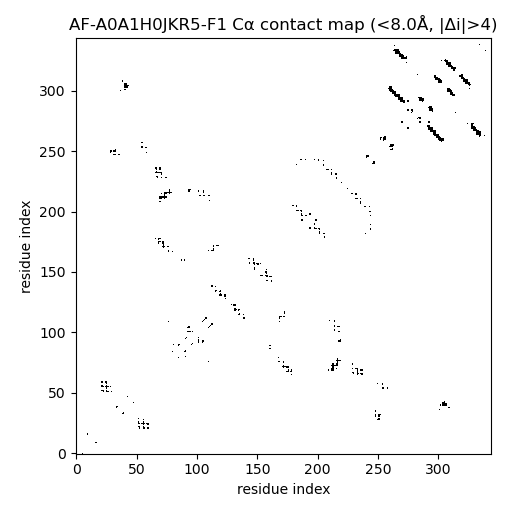ER A CA 1
ATOM 1394 C C . SER A 1 174 ? 0.094 -1.514 14.147 1.00 96.56 174 SER A C 1
ATOM 1396 O O . SER A 1 174 ? 0.745 -1.372 13.113 1.00 96.56 174 SER A O 1
ATOM 1398 N N . PHE A 1 175 ? -1.171 -1.948 14.124 1.00 96.69 175 PHE A N 1
ATOM 1399 C CA . PHE A 1 175 ? -1.850 -2.316 12.877 1.00 96.69 175 PHE A CA 1
ATOM 1400 C C . PHE A 1 175 ? -2.072 -1.134 11.934 1.00 96.69 175 PHE A C 1
ATOM 1402 O O . PHE A 1 175 ? -1.856 -1.265 10.728 1.00 96.69 175 PHE A O 1
ATOM 1409 N N . MET A 1 176 ? -2.434 0.033 12.464 1.00 96.06 176 MET A N 1
ATOM 1410 C CA . MET A 1 176 ? -2.663 1.229 11.652 1.00 96.06 176 MET A CA 1
ATOM 1411 C C . MET A 1 176 ? -1.351 1.872 11.139 1.00 96.06 176 MET A C 1
ATOM 1413 O O . MET A 1 176 ? -1.386 2.704 10.232 1.00 96.06 176 MET A O 1
ATOM 1417 N N . LEU A 1 177 ? -0.174 1.422 11.603 1.00 95.00 177 LEU A N 1
ATOM 1418 C CA . LEU A 1 177 ? 1.122 1.908 11.112 1.00 95.00 177 LEU A CA 1
ATOM 1419 C C . LEU A 1 177 ? 1.323 1.619 9.619 1.00 95.00 177 LEU A C 1
ATOM 1421 O O . LEU A 1 177 ? 1.807 2.482 8.893 1.00 95.00 177 LEU A O 1
ATOM 1425 N N . THR A 1 178 ? 0.915 0.439 9.146 1.00 93.44 178 THR A N 1
ATOM 1426 C CA . THR A 1 178 ? 1.076 0.035 7.737 1.00 93.44 178 THR A CA 1
ATOM 1427 C C . THR A 1 178 ? 0.308 0.945 6.766 1.00 93.44 178 THR A C 1
ATOM 1429 O O . THR A 1 178 ? 0.938 1.513 5.870 1.00 93.44 178 THR A O 1
ATOM 1432 N N . PRO A 1 179 ? -1.019 1.147 6.908 1.00 95.56 179 PRO A N 1
ATOM 1433 C CA . PRO A 1 179 ? -1.756 2.030 6.006 1.00 95.56 179 PRO A CA 1
ATOM 1434 C C . PRO A 1 179 ? -1.346 3.506 6.144 1.00 95.56 179 PRO A C 1
ATOM 1436 O O . PRO A 1 179 ? -1.325 4.218 5.141 1.00 95.56 179 PRO A O 1
ATOM 1439 N N . LEU A 1 180 ? -0.948 3.972 7.334 1.00 94.69 180 LEU A N 1
ATOM 1440 C CA . LEU A 1 180 ? -0.421 5.333 7.497 1.00 94.69 180 LEU A CA 1
ATOM 1441 C C . LEU A 1 180 ? 0.938 5.518 6.824 1.00 94.69 180 LEU A C 1
ATOM 1443 O O . LEU A 1 180 ? 1.158 6.532 6.167 1.00 94.69 180 LEU A O 1
ATOM 1447 N N . TYR A 1 181 ? 1.833 4.535 6.935 1.00 93.62 181 TYR A N 1
ATOM 1448 C CA . TYR A 1 181 ? 3.104 4.544 6.217 1.00 93.62 181 TYR A CA 1
ATOM 1449 C C . TYR A 1 181 ? 2.881 4.591 4.701 1.00 93.62 181 TYR A C 1
ATOM 1451 O O . TYR A 1 181 ? 3.555 5.343 3.999 1.00 93.62 181 TYR A O 1
ATOM 1459 N N . PHE A 1 182 ? 1.895 3.846 4.197 1.00 91.81 182 PHE A N 1
ATOM 1460 C CA . PHE A 1 182 ? 1.513 3.890 2.789 1.00 91.81 182 PHE A CA 1
ATOM 1461 C C . PHE A 1 182 ? 1.033 5.286 2.355 1.00 91.81 182 PHE A C 1
ATOM 1463 O O . PHE A 1 182 ? 1.533 5.812 1.360 1.00 91.81 182 PHE A O 1
ATOM 1470 N N . ILE A 1 183 ? 0.140 5.926 3.121 1.00 93.06 183 ILE A N 1
ATOM 1471 C CA . ILE A 1 183 ? -0.318 7.306 2.863 1.00 93.06 183 ILE A CA 1
ATOM 1472 C C . ILE A 1 183 ? 0.856 8.293 2.904 1.00 93.06 183 ILE A C 1
ATOM 1474 O O . ILE A 1 183 ? 0.983 9.141 2.019 1.00 93.06 183 ILE A O 1
ATOM 1478 N N . LEU A 1 184 ? 1.740 8.175 3.898 1.00 91.00 184 LEU A N 1
ATOM 1479 C CA . LEU A 1 184 ? 2.921 9.028 4.034 1.00 91.00 184 LEU A CA 1
ATOM 1480 C C . LEU A 1 184 ? 3.854 8.885 2.829 1.00 91.00 184 LEU A C 1
ATOM 1482 O O . LEU A 1 184 ? 4.326 9.887 2.300 1.00 91.00 184 LEU A O 1
ATOM 1486 N N . LYS A 1 185 ? 4.088 7.653 2.364 1.00 89.81 185 LYS A N 1
ATOM 1487 C CA . LYS A 1 185 ? 4.912 7.394 1.182 1.00 89.81 185 LYS A CA 1
ATOM 1488 C C . LYS A 1 185 ? 4.296 8.004 -0.074 1.00 89.81 185 LYS A C 1
ATOM 1490 O O . LYS A 1 185 ? 5.012 8.644 -0.832 1.00 89.81 185 LYS A O 1
ATOM 1495 N N . LEU A 1 186 ? 2.983 7.870 -0.271 1.00 86.88 186 LEU A N 1
ATOM 1496 C CA . LEU A 1 186 ? 2.292 8.528 -1.385 1.00 86.88 186 LEU A CA 1
ATOM 1497 C C . LEU A 1 186 ? 2.409 10.054 -1.307 1.00 86.88 186 LEU A C 1
ATOM 1499 O O . LEU A 1 186 ? 2.669 10.692 -2.321 1.00 86.88 186 LEU A O 1
ATOM 1503 N N . THR A 1 187 ? 2.299 10.614 -0.102 1.00 86.81 187 THR A N 1
ATOM 1504 C CA . THR A 1 187 ? 2.446 12.056 0.144 1.00 86.81 187 THR A CA 1
ATOM 1505 C C . THR A 1 187 ? 3.860 12.551 -0.174 1.00 86.81 187 THR A C 1
ATOM 1507 O O . THR A 1 187 ? 4.021 13.634 -0.732 1.00 86.81 187 THR A O 1
ATOM 1510 N N . ALA A 1 188 ? 4.888 11.766 0.163 1.00 86.25 188 ALA A N 1
ATOM 1511 C CA . ALA A 1 188 ? 6.289 12.112 -0.075 1.00 86.25 188 ALA A CA 1
ATOM 1512 C C . ALA A 1 188 ? 6.716 11.919 -1.541 1.00 86.25 188 ALA A C 1
ATOM 1514 O O . ALA A 1 188 ? 7.475 12.727 -2.068 1.00 86.25 188 ALA A O 1
ATOM 1515 N N . ASP A 1 189 ? 6.221 10.871 -2.204 1.00 77.00 189 ASP A N 1
ATOM 1516 C CA . ASP A 1 189 ? 6.556 10.549 -3.595 1.00 77.00 189 ASP A CA 1
ATOM 1517 C C . ASP A 1 189 ? 5.994 11.572 -4.598 1.00 77.00 189 ASP A C 1
ATOM 1519 O O . ASP A 1 189 ? 6.506 11.677 -5.712 1.00 77.00 189 ASP A O 1
ATOM 1523 N N . GLU A 1 190 ? 4.900 12.269 -4.267 1.00 64.06 190 GLU A N 1
ATOM 1524 C CA . GLU A 1 190 ? 4.155 13.055 -5.255 1.00 64.06 190 GLU A CA 1
ATOM 1525 C C . GLU A 1 190 ? 4.913 14.301 -5.732 1.00 64.06 190 GLU A C 1
ATOM 1527 O O . GLU A 1 190 ? 4.706 14.727 -6.865 1.00 64.06 190 GLU A O 1
ATOM 1532 N N . PHE A 1 191 ? 5.850 14.839 -4.943 1.00 54.69 191 PHE A N 1
ATOM 1533 C CA . PHE A 1 191 ? 6.663 15.983 -5.347 1.00 54.69 191 PHE A CA 1
ATOM 1534 C C . PHE A 1 191 ? 7.995 15.983 -4.589 1.00 54.69 191 PHE A C 1
ATOM 1536 O O . PHE A 1 191 ? 8.008 15.980 -3.362 1.00 54.69 191 PHE A O 1
ATOM 1543 N N . GLY A 1 192 ? 9.125 16.088 -5.302 1.00 60.41 192 GLY A N 1
ATOM 1544 C CA . GLY A 1 192 ? 10.457 16.263 -4.692 1.00 60.41 192 GLY A CA 1
ATOM 1545 C C . GLY A 1 192 ? 10.564 17.467 -3.736 1.00 60.41 192 GLY A C 1
ATOM 1546 O O . GLY A 1 192 ? 11.517 17.552 -2.972 1.00 60.41 192 GLY A O 1
ATOM 1547 N N . ASN A 1 193 ? 9.553 18.345 -3.741 1.00 65.69 193 ASN A N 1
ATOM 1548 C CA . ASN A 1 193 ? 9.208 19.271 -2.670 1.00 65.69 193 ASN A CA 1
ATOM 1549 C C . ASN A 1 193 ? 7.765 19.007 -2.232 1.00 65.69 193 ASN A C 1
ATOM 1551 O O . ASN A 1 193 ? 6.861 19.193 -3.042 1.00 65.69 193 ASN A O 1
ATOM 1555 N N . ILE A 1 194 ? 7.545 18.626 -0.970 1.00 74.06 194 ILE A N 1
ATOM 1556 C CA . ILE A 1 194 ? 6.216 18.366 -0.396 1.00 74.06 194 ILE A CA 1
ATOM 1557 C C . ILE A 1 194 ? 5.271 19.534 -0.725 1.00 74.06 194 ILE A C 1
ATOM 1559 O O . ILE A 1 194 ? 5.380 20.621 -0.152 1.00 74.06 194 ILE A O 1
ATOM 1563 N N . SER A 1 195 ? 4.354 19.327 -1.672 1.00 84.94 195 SER A N 1
ATOM 1564 C CA . SER A 1 195 ? 3.383 20.350 -2.047 1.00 84.94 195 SER A CA 1
ATOM 1565 C C . SER A 1 195 ? 2.301 20.452 -0.970 1.00 84.94 195 SER A C 1
ATOM 1567 O O . SER A 1 195 ? 1.947 19.468 -0.316 1.00 84.94 195 SER A O 1
ATOM 1569 N N . TYR A 1 196 ? 1.737 21.648 -0.786 1.00 87.81 196 TYR A N 1
ATOM 1570 C CA . TYR A 1 196 ? 0.620 21.848 0.145 1.00 87.81 196 TYR A CA 1
ATOM 1571 C C . TYR A 1 196 ? -0.574 20.933 -0.186 1.00 87.81 196 TYR A C 1
ATOM 1573 O O . TYR A 1 196 ? -1.245 20.432 0.713 1.00 87.81 196 TYR A O 1
ATOM 1581 N N . VAL A 1 197 ? -0.798 20.663 -1.478 1.00 88.25 197 VAL A N 1
ATOM 1582 C CA . VAL A 1 197 ? -1.859 19.769 -1.961 1.00 88.25 197 VAL A CA 1
ATOM 1583 C C . VAL A 1 197 ? -1.619 18.328 -1.507 1.00 88.25 197 VAL A C 1
ATOM 1585 O O . VAL A 1 197 ? -2.538 17.705 -0.983 1.00 88.25 197 VAL A O 1
ATOM 1588 N N . ALA A 1 198 ? -0.389 17.816 -1.628 1.00 88.25 198 ALA A N 1
ATOM 1589 C CA . ALA A 1 198 ? -0.053 16.464 -1.184 1.00 88.25 198 ALA A CA 1
ATOM 1590 C C . ALA A 1 198 ? -0.265 16.299 0.331 1.00 88.25 198 ALA A C 1
ATOM 1592 O O . ALA A 1 198 ? -0.864 15.317 0.769 1.00 88.25 198 ALA A O 1
ATOM 1593 N N . LEU A 1 199 ? 0.147 17.287 1.138 1.00 89.94 199 LEU A N 1
ATOM 1594 C CA . LEU A 1 199 ? -0.103 17.285 2.587 1.00 89.94 199 LEU A CA 1
ATOM 1595 C C . LEU A 1 199 ? -1.595 17.280 2.917 1.00 89.94 199 LEU A C 1
ATOM 1597 O O . LEU A 1 199 ? -2.028 16.534 3.795 1.00 89.94 199 LEU A O 1
ATOM 1601 N N . LEU A 1 200 ? -2.380 18.094 2.211 1.00 92.38 200 LEU A N 1
ATOM 1602 C CA . LEU A 1 200 ? -3.823 18.166 2.400 1.00 92.38 200 LEU A CA 1
ATOM 1603 C C . LEU A 1 200 ? -4.502 16.832 2.037 1.00 92.38 200 LEU A C 1
ATOM 1605 O O . LEU A 1 200 ? -5.341 16.345 2.796 1.00 92.38 200 LEU A O 1
ATOM 1609 N N . ASN A 1 201 ? -4.089 16.200 0.936 1.00 92.44 201 ASN A N 1
ATOM 1610 C CA . ASN A 1 201 ? -4.552 14.868 0.538 1.00 92.44 201 ASN A CA 1
ATOM 1611 C C . ASN A 1 201 ? -4.183 13.806 1.580 1.00 92.44 201 ASN A C 1
ATOM 1613 O O . ASN A 1 201 ? -5.039 13.014 1.977 1.00 92.44 201 ASN A O 1
ATOM 1617 N N . GLY A 1 202 ? -2.945 13.821 2.083 1.00 92.38 202 GLY A N 1
ATOM 1618 C CA . GLY A 1 202 ? -2.498 12.930 3.155 1.00 92.38 202 GLY A CA 1
ATOM 1619 C C . GLY A 1 202 ? -3.289 13.114 4.450 1.00 92.38 202 GLY A C 1
ATOM 1620 O O . GLY A 1 202 ? -3.670 12.128 5.091 1.00 92.38 202 GLY A O 1
ATOM 1621 N N . PHE A 1 203 ? -3.617 14.358 4.804 1.00 93.38 203 PHE A N 1
ATOM 1622 C CA . PHE A 1 203 ? -4.476 14.670 5.944 1.00 93.38 203 PHE A CA 1
ATOM 1623 C C . PHE A 1 203 ? -5.887 14.093 5.761 1.00 93.38 203 PHE A C 1
ATOM 1625 O O . PHE A 1 203 ? -6.358 13.352 6.626 1.00 93.38 203 PHE A O 1
ATOM 1632 N N . PHE A 1 204 ? -6.543 14.355 4.626 1.00 95.19 204 PHE A N 1
ATOM 1633 C CA . PHE A 1 204 ? -7.881 13.822 4.352 1.00 95.19 204 PHE A CA 1
ATOM 1634 C C . PHE A 1 204 ? -7.907 12.292 4.304 1.00 95.19 204 PHE A C 1
ATOM 1636 O O . PHE A 1 204 ? -8.808 11.679 4.880 1.00 95.19 204 PHE A O 1
ATOM 1643 N N . ALA A 1 205 ? -6.901 11.669 3.687 1.00 95.50 205 ALA A N 1
ATOM 1644 C CA . ALA A 1 205 ? -6.743 10.219 3.662 1.00 95.50 205 ALA A CA 1
ATOM 1645 C C . ALA A 1 205 ? -6.620 9.639 5.081 1.00 95.50 205 ALA A C 1
ATOM 1647 O O . ALA A 1 205 ? -7.275 8.649 5.406 1.00 95.50 205 ALA A O 1
ATOM 1648 N N . THR A 1 206 ? -5.836 10.285 5.947 1.00 95.19 206 THR A N 1
ATOM 1649 C CA . THR A 1 206 ? -5.649 9.870 7.345 1.00 95.19 206 THR A CA 1
ATOM 1650 C C . THR A 1 206 ? -6.945 9.983 8.148 1.00 95.19 206 THR A C 1
ATOM 1652 O O . THR A 1 206 ? -7.328 9.035 8.835 1.00 95.19 206 THR A O 1
ATOM 1655 N N . VAL A 1 207 ? -7.662 11.106 8.035 1.00 95.31 207 VAL A N 1
ATOM 1656 C CA . VAL A 1 207 ? -8.960 11.303 8.706 1.00 95.31 207 VAL A CA 1
ATOM 1657 C C . VAL A 1 207 ? -9.976 10.259 8.240 1.00 95.31 207 VAL A C 1
ATOM 1659 O O . VAL A 1 207 ? -10.665 9.652 9.062 1.00 95.31 207 VAL A O 1
ATOM 1662 N N . PHE A 1 208 ? -10.039 9.999 6.933 1.00 96.44 208 PHE A N 1
ATOM 1663 C CA . PHE A 1 208 ? -10.923 8.979 6.379 1.00 96.44 208 PHE A CA 1
ATOM 1664 C C . PHE A 1 208 ? -10.559 7.571 6.867 1.00 96.44 208 PHE A C 1
ATOM 1666 O O . PHE A 1 208 ? -11.444 6.796 7.222 1.00 96.44 208 PHE A O 1
ATOM 1673 N N . LEU A 1 209 ? -9.269 7.246 6.962 1.00 96.81 209 LEU A N 1
ATOM 1674 C CA . LEU A 1 209 ? -8.800 5.962 7.483 1.00 96.81 209 LEU A CA 1
ATOM 1675 C C . LEU A 1 209 ? -9.192 5.754 8.956 1.00 96.81 209 LEU A C 1
ATOM 1677 O O . LEU A 1 209 ? -9.624 4.659 9.327 1.00 96.81 209 LEU A O 1
ATOM 1681 N N . VAL A 1 210 ? -9.084 6.793 9.792 1.00 95.75 210 VAL A N 1
ATOM 1682 C CA . VAL A 1 210 ? -9.575 6.761 11.183 1.00 95.75 210 VAL A CA 1
ATOM 1683 C C . VAL A 1 210 ? -11.079 6.495 11.202 1.00 95.75 210 VAL A C 1
ATOM 1685 O O . VAL A 1 210 ? -11.531 5.612 11.930 1.00 95.75 210 VAL A O 1
ATOM 1688 N N . PHE A 1 211 ? -11.849 7.192 10.362 1.00 95.50 211 PHE A N 1
ATOM 1689 C CA . PHE A 1 211 ? -13.294 6.990 10.250 1.00 95.50 211 PHE A CA 1
ATOM 1690 C C . PHE A 1 211 ? -13.657 5.560 9.820 1.00 95.50 211 PHE A C 1
ATOM 1692 O O . PHE A 1 211 ? -14.532 4.937 10.422 1.00 95.50 211 PHE A O 1
ATOM 1699 N N . VAL A 1 212 ? -12.958 4.999 8.832 1.00 96.00 212 VAL A N 1
ATOM 1700 C CA . VAL A 1 212 ? -13.161 3.614 8.382 1.00 96.00 212 VAL A CA 1
ATOM 1701 C C . VAL A 1 212 ? -12.869 2.619 9.507 1.00 96.00 212 VAL A C 1
ATOM 1703 O O . VAL A 1 212 ? -13.646 1.687 9.713 1.00 96.00 212 VAL A O 1
ATOM 1706 N N . ASN A 1 213 ? -11.808 2.831 10.288 1.00 96.38 213 ASN A N 1
ATOM 1707 C CA . ASN A 1 213 ? -11.498 1.967 11.428 1.00 96.38 213 ASN A CA 1
ATOM 1708 C C . ASN A 1 213 ? -12.496 2.138 12.584 1.00 96.38 213 ASN A C 1
ATOM 1710 O O . ASN A 1 213 ? -12.848 1.152 13.227 1.00 96.38 213 ASN A O 1
ATOM 1714 N N . MET A 1 214 ? -13.037 3.339 12.806 1.00 94.19 214 MET A N 1
ATOM 1715 C CA . MET A 1 214 ? -14.168 3.530 13.724 1.00 94.19 214 MET A CA 1
ATOM 1716 C C . MET A 1 214 ? -15.398 2.747 13.253 1.00 94.19 214 MET A C 1
ATOM 1718 O O . MET A 1 214 ? -16.026 2.048 14.046 1.00 94.19 214 MET A O 1
ATOM 1722 N N . ALA A 1 215 ? -15.731 2.821 11.962 1.00 93.25 215 ALA A N 1
ATOM 1723 C CA . ALA A 1 215 ? -16.840 2.072 11.381 1.00 93.25 215 ALA A CA 1
ATOM 1724 C C . ALA A 1 215 ? -16.610 0.555 11.479 1.00 93.25 215 ALA A C 1
ATOM 1726 O O . ALA A 1 215 ? -17.538 -0.184 11.813 1.00 93.25 215 ALA A O 1
ATOM 1727 N N . SER A 1 216 ? -15.383 0.085 11.261 1.00 93.50 216 SER A N 1
ATOM 1728 C CA . SER A 1 216 ? -14.978 -1.314 11.448 1.00 93.50 216 SER A CA 1
ATOM 1729 C C . SER A 1 216 ? -15.184 -1.765 12.900 1.00 93.50 216 SER A C 1
ATOM 1731 O O . SER A 1 216 ? -15.850 -2.772 13.137 1.00 93.50 216 SER A O 1
ATOM 1733 N N . ALA A 1 217 ? -14.778 -0.939 13.871 1.00 92.19 217 ALA A N 1
ATOM 1734 C CA . ALA A 1 217 ? -14.923 -1.199 15.305 1.00 92.19 217 ALA A CA 1
ATOM 1735 C C . ALA A 1 217 ? -16.375 -1.225 15.825 1.00 92.19 217 ALA A C 1
ATOM 1737 O O . ALA A 1 217 ? -16.602 -1.656 16.957 1.00 92.19 217 ALA A O 1
ATOM 1738 N N . THR A 1 218 ? -17.364 -0.776 15.039 1.00 89.06 218 THR A N 1
ATOM 1739 C CA . THR A 1 218 ? -18.777 -0.858 15.451 1.00 89.06 218 THR A CA 1
ATOM 1740 C C . THR A 1 218 ? -19.220 -2.315 15.657 1.00 89.06 218 THR A C 1
ATOM 1742 O O . THR A 1 218 ? -18.864 -3.177 14.841 1.00 89.06 218 THR A O 1
ATOM 1745 N N . PRO A 1 219 ? -20.034 -2.604 16.696 1.00 80.25 219 PRO A N 1
ATOM 1746 C CA . PRO A 1 219 ? -20.533 -3.949 16.968 1.00 80.25 219 PRO A CA 1
ATOM 1747 C C . PRO A 1 219 ? -21.186 -4.580 15.737 1.00 80.25 219 PRO A C 1
ATOM 1749 O O . PRO A 1 219 ? -22.003 -3.967 15.046 1.00 80.25 219 PRO A O 1
ATOM 1752 N N . GLN A 1 220 ? -20.818 -5.824 15.450 1.00 71.00 220 GLN A N 1
ATOM 1753 C CA . GL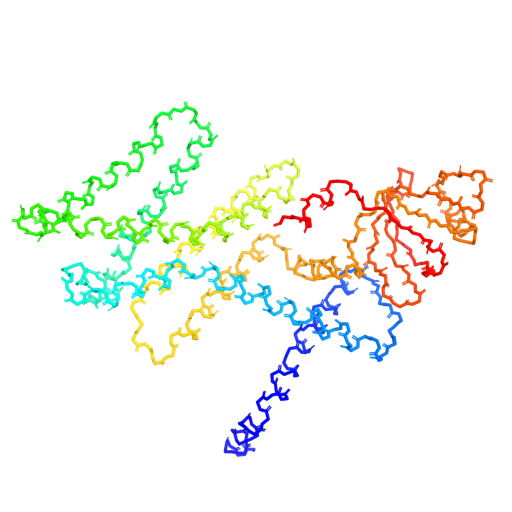N A 1 220 ? -21.302 -6.545 14.282 1.00 71.00 220 GLN A CA 1
ATOM 1754 C C . GLN A 1 220 ? -22.567 -7.333 14.649 1.00 71.00 220 GLN A C 1
ATOM 1756 O O . GLN A 1 220 ? -22.487 -8.477 15.078 1.00 71.00 220 GLN A O 1
ATOM 1761 N N . ASN A 1 221 ? -23.746 -6.745 14.425 1.00 71.25 221 ASN A N 1
ATOM 1762 C CA . ASN A 1 221 ? -25.023 -7.480 14.494 1.00 71.25 221 ASN A CA 1
ATOM 1763 C C . ASN A 1 221 ? -25.330 -8.266 13.200 1.00 71.25 221 ASN A C 1
ATOM 1765 O O . ASN A 1 221 ? -26.357 -8.932 13.096 1.00 71.25 221 ASN A O 1
ATOM 1769 N N . ASN A 1 222 ? -24.459 -8.178 12.190 1.00 70.00 222 ASN A N 1
ATOM 1770 C CA . ASN A 1 222 ? -24.662 -8.800 10.885 1.00 70.00 222 ASN A CA 1
ATOM 1771 C C . ASN A 1 222 ? -24.157 -10.246 10.853 1.00 70.00 222 ASN A C 1
ATOM 1773 O O . ASN A 1 222 ? -23.040 -10.533 11.269 1.00 70.00 222 ASN A O 1
ATOM 1777 N N . ALA A 1 223 ? -24.918 -11.132 10.203 1.00 71.56 223 ALA A N 1
ATOM 1778 C CA . ALA A 1 223 ? -24.558 -12.543 10.022 1.00 71.56 223 ALA A CA 1
ATOM 1779 C C . ALA A 1 223 ? -23.280 -12.783 9.182 1.00 71.56 223 ALA A C 1
ATOM 1781 O O . ALA A 1 223 ? -22.777 -13.903 9.130 1.00 71.56 223 ALA A O 1
ATOM 1782 N N . LYS A 1 224 ? -22.763 -11.759 8.482 1.00 86.56 224 LYS A N 1
ATOM 1783 C CA . LYS A 1 224 ? -21.602 -11.853 7.576 1.00 86.56 224 LYS A CA 1
ATOM 1784 C C . LYS A 1 224 ? -20.605 -10.707 7.808 1.00 86.56 224 LYS A C 1
ATOM 1786 O O . LYS A 1 224 ? -20.530 -9.786 6.992 1.00 86.56 224 LYS A O 1
ATOM 1791 N N . PRO A 1 225 ? -19.835 -10.740 8.906 1.00 84.56 225 PRO A N 1
ATOM 1792 C CA . PRO A 1 225 ? -18.944 -9.644 9.288 1.00 84.56 225 PR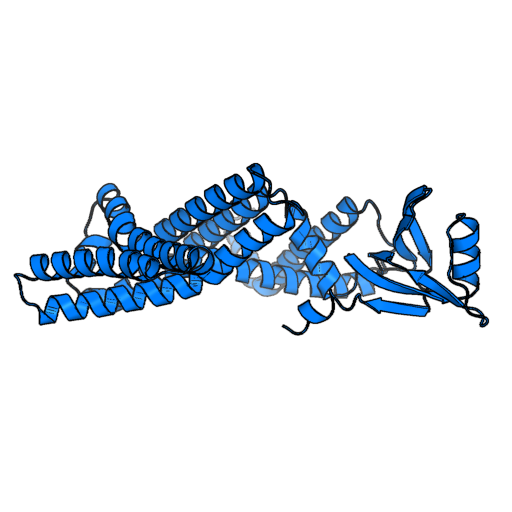O A CA 1
ATOM 1793 C C . PRO A 1 225 ? -17.835 -9.364 8.264 1.00 84.56 225 PRO A C 1
ATOM 1795 O O . PRO A 1 225 ? -17.525 -8.212 7.986 1.00 84.56 225 PRO A O 1
ATOM 1798 N N . TYR A 1 226 ? -17.320 -10.403 7.605 1.00 89.94 226 TYR A N 1
ATOM 1799 C CA . TYR A 1 226 ? -16.279 -10.288 6.580 1.00 89.94 226 TYR A CA 1
ATOM 1800 C C . TYR A 1 226 ? -16.691 -9.440 5.365 1.00 89.94 226 TYR A C 1
ATOM 1802 O O . TYR A 1 226 ? -15.840 -8.795 4.762 1.00 89.94 226 TYR A O 1
ATOM 1810 N N . VAL A 1 227 ? -17.983 -9.401 5.004 1.00 90.94 227 VAL A N 1
ATOM 1811 C CA . VAL A 1 227 ? -18.462 -8.576 3.878 1.00 90.94 227 VAL A CA 1
ATOM 1812 C C . VAL A 1 227 ? -18.362 -7.094 4.225 1.00 90.94 227 VAL A C 1
ATOM 1814 O O . VAL A 1 227 ? -17.908 -6.306 3.401 1.00 90.94 227 VAL A O 1
ATOM 1817 N N . LYS A 1 228 ? -18.743 -6.718 5.453 1.00 90.94 228 LYS A N 1
ATOM 1818 C CA . LYS A 1 228 ? -18.620 -5.342 5.950 1.00 90.94 228 LYS A CA 1
ATOM 1819 C C . LYS A 1 228 ? -17.159 -4.895 5.907 1.00 90.94 228 LYS A C 1
ATOM 1821 O O . LYS A 1 228 ? -16.873 -3.849 5.336 1.00 90.94 228 LYS A O 1
ATOM 1826 N N . GLU A 1 229 ? -16.252 -5.696 6.465 1.00 93.94 229 GLU A N 1
ATOM 1827 C CA . GLU A 1 229 ? -14.828 -5.342 6.524 1.00 93.94 229 GLU A CA 1
ATOM 1828 C C . GLU A 1 229 ? -14.193 -5.259 5.132 1.00 93.94 229 GLU A C 1
ATOM 1830 O O . GLU A 1 229 ? -13.443 -4.327 4.854 1.00 93.94 229 GLU A O 1
ATOM 1835 N N . PHE A 1 230 ? -14.557 -6.165 4.218 1.00 93.88 230 PHE A N 1
ATOM 1836 C CA . PHE A 1 230 ? -14.114 -6.095 2.826 1.00 93.88 230 PHE A CA 1
ATOM 1837 C C . PHE A 1 230 ? -14.565 -4.797 2.142 1.00 93.88 230 PHE A C 1
ATOM 1839 O O . PHE A 1 230 ? -13.762 -4.122 1.501 1.00 93.88 230 PHE A O 1
ATOM 1846 N N . VAL A 1 231 ? -15.837 -4.418 2.305 1.00 94.06 231 VAL A N 1
ATOM 1847 C CA . VAL A 1 231 ? -16.396 -3.190 1.720 1.00 94.06 231 VAL A CA 1
ATOM 1848 C C . VAL A 1 231 ? -15.734 -1.943 2.313 1.00 94.06 231 VAL A C 1
ATOM 1850 O O . VAL A 1 231 ? -15.358 -1.043 1.565 1.00 94.06 231 VAL A O 1
ATOM 1853 N N . LEU A 1 232 ? -15.540 -1.902 3.632 1.00 95.44 232 LEU A N 1
ATOM 1854 C CA . LEU A 1 232 ? -14.854 -0.803 4.316 1.00 95.44 232 LEU A CA 1
ATOM 1855 C C . LEU A 1 232 ? -13.391 -0.670 3.873 1.00 95.44 232 LEU A C 1
ATOM 1857 O O . LEU A 1 232 ? -12.942 0.435 3.566 1.00 95.44 232 LEU A O 1
ATOM 1861 N N . GLY A 1 233 ? -12.667 -1.787 3.770 1.00 96.25 233 GLY A N 1
ATOM 1862 C CA . GLY A 1 233 ? -11.300 -1.805 3.253 1.00 96.25 233 GLY A CA 1
ATOM 1863 C C . GLY A 1 233 ? -11.235 -1.313 1.810 1.00 96.25 233 GLY A C 1
ATOM 1864 O O . GLY A 1 233 ? -10.351 -0.528 1.467 1.00 96.25 233 GLY A O 1
ATOM 1865 N N . LEU A 1 234 ? -12.204 -1.708 0.976 1.00 94.94 234 LEU A N 1
ATOM 1866 C CA . LEU A 1 234 ? -12.274 -1.285 -0.422 1.00 94.94 234 LEU A CA 1
ATOM 1867 C C . LEU A 1 234 ? -12.550 0.214 -0.537 1.00 94.94 234 LEU A C 1
ATOM 1869 O O . LEU A 1 234 ? -11.914 0.879 -1.353 1.00 94.94 234 LEU A O 1
ATOM 1873 N N . MET A 1 235 ? -13.439 0.757 0.299 1.00 95.88 235 MET A N 1
ATOM 1874 C CA . MET A 1 235 ? -13.686 2.199 0.386 1.00 95.88 235 MET A CA 1
ATOM 1875 C C . MET A 1 235 ? -12.424 2.959 0.804 1.00 95.88 235 MET A C 1
ATOM 1877 O O . MET A 1 235 ? -12.062 3.925 0.137 1.00 95.88 235 MET A O 1
ATOM 1881 N N . ALA A 1 236 ? -11.730 2.515 1.860 1.00 96.75 236 ALA A N 1
ATOM 1882 C CA . ALA A 1 236 ? -10.471 3.118 2.311 1.00 96.75 236 ALA A CA 1
ATOM 1883 C C . ALA A 1 236 ? -9.411 3.125 1.209 1.00 96.75 236 ALA A C 1
ATOM 1885 O O . ALA A 1 236 ? -8.892 4.186 0.864 1.00 96.75 236 ALA A O 1
ATOM 1886 N N . LEU A 1 237 ? -9.125 1.963 0.621 1.00 95.06 237 LEU A N 1
ATOM 1887 C CA . LEU A 1 237 ? -8.103 1.845 -0.413 1.00 95.06 237 LEU A CA 1
ATOM 1888 C C . LEU A 1 237 ? -8.453 2.687 -1.648 1.00 95.06 237 LEU A C 1
ATOM 1890 O O . LEU A 1 237 ? -7.599 3.408 -2.157 1.00 95.06 237 LEU A O 1
ATOM 1894 N N . SER A 1 238 ? -9.709 2.642 -2.099 1.00 93.00 238 SER A N 1
ATOM 1895 C CA . SER A 1 238 ? -10.157 3.413 -3.266 1.00 93.00 238 SER A CA 1
ATOM 1896 C C . SER A 1 238 ? -10.076 4.915 -3.015 1.00 93.00 238 SER A C 1
ATOM 1898 O O . SER A 1 238 ? -9.631 5.648 -3.895 1.00 93.00 238 SER A O 1
ATOM 1900 N N . MET A 1 239 ? -10.455 5.379 -1.819 1.00 95.31 239 MET A N 1
ATOM 1901 C CA . MET A 1 239 ? -10.349 6.789 -1.438 1.00 95.31 239 MET A CA 1
ATOM 1902 C C . MET A 1 239 ? -8.890 7.250 -1.436 1.00 95.31 239 MET A C 1
ATOM 1904 O O . MET A 1 239 ? -8.576 8.267 -2.049 1.00 95.31 239 MET A O 1
ATOM 1908 N N . VAL A 1 240 ? -7.987 6.479 -0.817 1.00 94.12 240 VAL A N 1
ATOM 1909 C CA . VAL A 1 240 ? -6.549 6.790 -0.799 1.00 94.12 240 VAL A CA 1
ATOM 1910 C C . VAL A 1 240 ? -6.007 6.873 -2.227 1.00 94.12 240 VAL A C 1
ATOM 1912 O O . VAL A 1 240 ? -5.427 7.887 -2.599 1.00 94.12 240 VAL A O 1
ATOM 1915 N N . LEU A 1 241 ? -6.240 5.860 -3.064 1.00 91.75 241 LEU A N 1
ATOM 1916 C CA . LEU A 1 241 ? -5.735 5.860 -4.442 1.00 91.75 241 LEU A CA 1
ATOM 1917 C C . LEU A 1 241 ? -6.321 6.996 -5.294 1.00 91.75 241 LEU A C 1
ATOM 1919 O O . LEU A 1 241 ? -5.598 7.565 -6.112 1.00 91.75 241 LEU A O 1
ATOM 1923 N N . SER A 1 242 ? -7.591 7.350 -5.072 1.00 92.06 242 SER A N 1
ATOM 1924 C CA . SER A 1 242 ? -8.257 8.457 -5.769 1.00 92.06 242 SER A CA 1
ATOM 1925 C C . SER A 1 242 ? -7.663 9.809 -5.400 1.00 92.06 242 SER A C 1
ATOM 1927 O O . SER A 1 242 ? -7.391 10.606 -6.293 1.00 92.06 242 SER A O 1
ATOM 1929 N N . LEU A 1 243 ? -7.429 10.061 -4.107 1.00 92.38 243 LEU A N 1
ATOM 1930 C CA . LEU A 1 243 ? -6.881 11.335 -3.629 1.00 92.38 243 LEU A CA 1
ATOM 1931 C C . LEU A 1 243 ? -5.491 11.627 -4.204 1.00 92.38 243 LEU A C 1
ATOM 1933 O O . LEU A 1 243 ? -5.199 12.774 -4.522 1.00 92.38 243 LEU A O 1
ATOM 1937 N N . PHE A 1 244 ? -4.657 10.599 -4.365 1.00 89.94 244 PHE A N 1
ATOM 1938 C CA . PHE A 1 244 ? -3.304 10.739 -4.918 1.00 89.94 244 PHE A CA 1
ATOM 1939 C C . PHE A 1 244 ? -3.233 10.507 -6.440 1.00 89.94 244 PHE A C 1
ATOM 1941 O O . PHE A 1 244 ? -2.151 10.543 -7.022 1.00 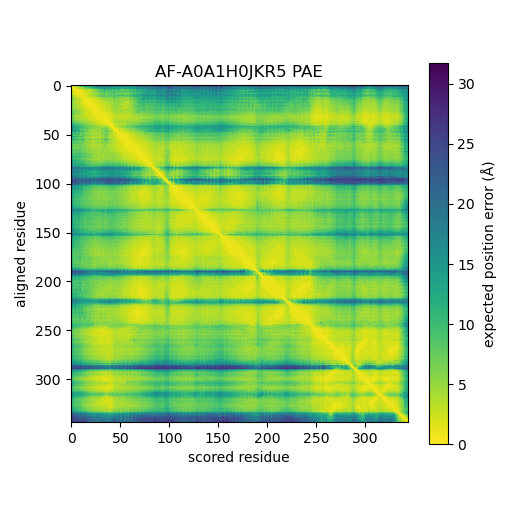89.94 244 PHE A O 1
ATOM 1948 N N . GLY A 1 245 ? -4.351 10.188 -7.106 1.00 86.81 245 GLY A N 1
ATOM 1949 C CA . GLY A 1 245 ? -4.368 9.873 -8.541 1.00 86.81 245 GLY A CA 1
ATOM 1950 C C . GLY A 1 245 ? -3.424 8.728 -8.943 1.00 86.81 245 GLY A C 1
ATOM 1951 O O . GLY A 1 245 ? -2.953 8.687 -10.076 1.00 86.81 245 GLY A O 1
ATOM 1952 N N . LYS A 1 246 ? -3.111 7.812 -8.016 1.00 85.81 246 LYS A N 1
ATOM 1953 C CA . LYS A 1 246 ? -2.056 6.786 -8.154 1.00 85.81 246 LYS A CA 1
ATOM 1954 C C . LYS A 1 246 ? -2.598 5.381 -8.431 1.00 85.81 246 LYS A C 1
ATOM 1956 O O . LYS A 1 246 ? -2.042 4.382 -7.971 1.00 85.81 246 LYS A O 1
ATOM 1961 N N . PHE A 1 247 ? -3.693 5.279 -9.184 1.00 83.94 247 PHE A N 1
ATOM 1962 C CA . PHE A 1 247 ? -4.247 3.981 -9.601 1.00 83.94 247 PHE A CA 1
ATOM 1963 C C . PHE A 1 247 ? -3.271 3.158 -10.452 1.00 83.94 247 PHE A C 1
ATOM 1965 O O . PHE A 1 247 ? -3.330 1.930 -10.464 1.00 83.94 247 PHE A O 1
ATOM 1972 N N . ASP A 1 248 ? -2.344 3.835 -11.119 1.00 86.12 248 ASP A N 1
ATOM 1973 C CA . ASP A 1 248 ? -1.278 3.269 -11.933 1.00 86.12 248 ASP A CA 1
ATOM 1974 C C . ASP A 1 248 ? -0.218 2.502 -11.117 1.00 86.12 248 ASP A C 1
ATOM 1976 O O . ASP A 1 248 ? 0.416 1.579 -11.635 1.00 86.12 248 ASP A O 1
ATOM 1980 N N . ARG A 1 249 ? -0.051 2.808 -9.823 1.00 85.25 249 ARG A N 1
ATOM 1981 C CA . ARG A 1 249 ? 0.973 2.184 -8.965 1.00 85.25 249 ARG A CA 1
ATOM 1982 C C . ARG A 1 249 ? 0.813 0.677 -8.815 1.00 85.25 249 ARG A C 1
ATOM 1984 O O . ARG A 1 249 ? 1.825 -0.009 -8.691 1.00 85.25 249 ARG A O 1
ATOM 1991 N N . ILE A 1 250 ? -0.417 0.158 -8.822 1.00 86.06 250 ILE A N 1
ATOM 1992 C CA . ILE A 1 250 ? -0.656 -1.291 -8.729 1.00 86.06 250 ILE A CA 1
ATOM 1993 C C . ILE A 1 250 ? -0.136 -1.988 -10.000 1.00 86.06 250 ILE A C 1
ATOM 1995 O O . ILE A 1 250 ? 0.751 -2.833 -9.863 1.00 86.06 250 ILE A O 1
ATOM 1999 N N . PRO A 1 251 ? -0.577 -1.613 -11.221 1.00 89.69 251 PRO A N 1
ATOM 2000 C CA . PRO A 1 251 ? 0.012 -2.121 -12.460 1.00 89.69 251 PRO A CA 1
ATOM 2001 C C . PRO A 1 251 ? 1.538 -1.998 -12.519 1.00 89.69 251 PRO A C 1
ATOM 2003 O O . PRO A 1 251 ? 2.224 -2.992 -12.760 1.00 89.69 251 PRO A O 1
ATOM 2006 N N . TYR A 1 252 ? 2.083 -0.814 -12.228 1.00 91.50 252 TYR A N 1
ATOM 2007 C CA . TYR A 1 252 ? 3.529 -0.575 -12.249 1.00 91.50 252 TYR A CA 1
ATOM 2008 C C . TYR A 1 252 ? 4.295 -1.441 -11.237 1.00 91.50 252 TYR A C 1
ATOM 2010 O O . TYR A 1 252 ? 5.361 -1.971 -11.557 1.00 91.50 252 TYR A O 1
ATOM 2018 N N . GLY A 1 253 ? 3.765 -1.608 -10.023 1.00 87.81 253 GLY A N 1
ATOM 2019 C CA . GLY A 1 253 ? 4.375 -2.430 -8.978 1.00 87.81 253 GLY A CA 1
ATOM 2020 C C . GLY A 1 253 ? 4.392 -3.913 -9.339 1.00 87.81 253 GLY A C 1
ATOM 2021 O O . GLY A 1 253 ? 5.414 -4.576 -9.169 1.00 87.81 253 GLY A O 1
ATOM 2022 N N . VAL A 1 254 ? 3.295 -4.421 -9.906 1.00 88.94 254 VAL A N 1
ATOM 2023 C CA . VAL A 1 254 ? 3.191 -5.814 -10.361 1.00 88.94 254 VAL A CA 1
ATOM 2024 C C . VAL A 1 254 ? 4.210 -6.093 -11.467 1.00 88.94 254 VAL A C 1
ATOM 2026 O O . VAL A 1 254 ? 4.956 -7.068 -11.367 1.00 88.94 254 VAL A O 1
ATOM 2029 N N . MET A 1 255 ? 4.327 -5.216 -12.471 1.00 91.56 255 MET A N 1
ATOM 2030 C CA . MET A 1 255 ? 5.324 -5.396 -13.537 1.00 91.56 255 MET A CA 1
ATOM 2031 C C . MET A 1 255 ? 6.761 -5.316 -13.024 1.00 91.56 255 MET A C 1
ATOM 2033 O O . MET A 1 255 ? 7.610 -6.088 -13.479 1.00 91.56 255 MET A O 1
ATOM 2037 N N . LYS A 1 256 ? 7.023 -4.449 -12.038 1.00 91.00 256 LYS A N 1
ATOM 2038 C CA . LYS A 1 256 ? 8.346 -4.308 -11.418 1.00 91.00 256 LYS A CA 1
ATOM 2039 C C . LYS A 1 256 ? 8.755 -5.560 -10.637 1.00 91.00 256 LYS A C 1
ATOM 2041 O O . LYS A 1 256 ? 9.869 -6.042 -10.835 1.00 91.00 256 LYS A O 1
ATOM 2046 N N . ILE A 1 257 ? 7.865 -6.128 -9.811 1.00 89.12 257 ILE A N 1
ATOM 2047 C CA . ILE A 1 257 ? 8.137 -7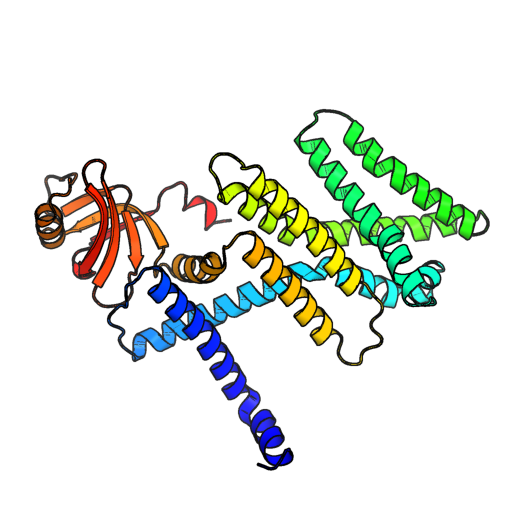.344 -9.008 1.00 89.12 257 ILE A CA 1
ATOM 2048 C C . ILE A 1 257 ? 8.586 -8.503 -9.901 1.00 89.12 257 ILE A C 1
ATOM 2050 O O . ILE A 1 257 ? 9.559 -9.193 -9.599 1.00 89.12 257 ILE A O 1
ATOM 2054 N N . TYR A 1 258 ? 7.912 -8.687 -11.034 1.00 89.12 258 TYR A N 1
ATOM 2055 C CA . TYR A 1 258 ? 8.234 -9.756 -11.975 1.00 89.12 258 TYR A CA 1
ATOM 2056 C C . TYR A 1 258 ? 9.317 -9.394 -12.996 1.00 89.12 258 TYR A C 1
ATOM 2058 O O . TYR A 1 258 ? 9.679 -10.224 -13.833 1.00 89.12 258 TYR A O 1
ATOM 2066 N N . LYS A 1 259 ? 9.864 -8.174 -12.934 1.00 91.50 259 LYS A N 1
ATOM 2067 C CA . LYS A 1 259 ? 10.842 -7.658 -13.900 1.00 91.50 259 LYS A CA 1
ATOM 2068 C C . LYS A 1 259 ? 10.325 -7.738 -15.345 1.00 91.50 259 LYS A C 1
ATOM 2070 O O . LYS A 1 259 ? 11.087 -8.054 -16.260 1.00 91.50 259 LYS A O 1
ATOM 2075 N N . PHE A 1 260 ? 9.035 -7.475 -15.541 1.00 91.31 260 PHE A N 1
ATOM 2076 C CA . PHE A 1 260 ? 8.405 -7.387 -16.861 1.00 91.31 260 PHE A CA 1
ATOM 2077 C C . PHE A 1 260 ? 8.371 -5.965 -17.406 1.00 91.31 260 PHE A C 1
ATOM 2079 O O . PHE A 1 260 ? 8.279 -5.795 -18.616 1.00 91.31 260 PHE A O 1
ATOM 2086 N N . GLY A 1 261 ? 8.474 -4.960 -16.543 1.00 93.38 261 GLY A N 1
ATOM 2087 C CA . GLY A 1 261 ? 8.459 -3.557 -16.928 1.00 93.38 261 GLY A CA 1
ATOM 2088 C C . GLY A 1 261 ? 8.651 -2.649 -15.720 1.00 93.38 261 GLY A C 1
ATOM 2089 O O . GLY A 1 261 ? 8.735 -3.131 -14.588 1.00 93.38 261 GLY A O 1
ATOM 2090 N N . ASN A 1 262 ? 8.737 -1.345 -15.975 1.00 95.12 262 ASN A N 1
ATOM 2091 C CA . ASN A 1 262 ? 9.023 -0.314 -14.980 1.00 95.12 262 ASN A CA 1
ATOM 2092 C C . ASN A 1 262 ? 10.318 -0.576 -14.194 1.00 95.12 262 ASN A C 1
ATOM 2094 O O . ASN A 1 262 ? 10.359 -0.496 -12.962 1.00 95.12 262 ASN A O 1
ATOM 2098 N N . ILE A 1 263 ? 11.364 -0.967 -14.921 1.00 94.94 263 ILE A N 1
ATOM 2099 C CA . ILE A 1 263 ? 12.676 -1.283 -14.358 1.00 94.94 263 ILE A CA 1
ATOM 2100 C C . ILE A 1 263 ? 13.604 -0.111 -14.649 1.00 94.94 263 ILE A C 1
ATOM 2102 O O . ILE A 1 263 ? 13.942 0.122 -15.807 1.00 94.94 263 ILE A O 1
ATOM 2106 N N . GLN A 1 264 ? 14.038 0.589 -13.604 1.00 95.19 264 GLN A N 1
ATOM 2107 C CA . GLN A 1 264 ? 15.083 1.596 -13.733 1.00 95.19 264 GLN A CA 1
ATOM 2108 C C . GLN A 1 264 ? 16.443 0.891 -13.807 1.00 95.19 264 GLN A C 1
ATOM 2110 O O . GLN A 1 264 ? 16.934 0.350 -12.810 1.00 95.19 264 GLN A O 1
ATOM 2115 N N . ALA A 1 265 ? 17.032 0.858 -14.998 1.00 95.62 265 ALA A N 1
ATOM 2116 C CA . ALA A 1 265 ? 18.372 0.341 -15.219 1.00 95.62 265 ALA A CA 1
ATOM 2117 C C . ALA A 1 265 ? 19.377 1.497 -15.164 1.00 95.62 265 ALA A C 1
ATOM 2119 O O . ALA A 1 265 ? 19.239 2.478 -15.891 1.00 95.62 265 ALA A O 1
ATOM 2120 N N . SER A 1 266 ? 20.399 1.381 -14.316 1.00 94.88 266 SER A N 1
ATOM 2121 C CA . SER A 1 266 ? 21.507 2.343 -14.307 1.00 94.88 266 SER A CA 1
ATOM 2122 C C . SER A 1 266 ? 22.372 2.198 -15.550 1.00 94.88 266 SER A C 1
ATOM 2124 O O . SER A 1 266 ? 22.901 3.180 -16.052 1.00 94.88 266 SER A O 1
ATOM 2126 N N . GLU A 1 267 ? 22.514 0.964 -16.036 1.00 94.88 267 GLU A N 1
ATOM 2127 C CA . GLU A 1 267 ? 23.282 0.625 -17.227 1.00 94.88 267 GLU A CA 1
ATOM 2128 C C . GLU A 1 267 ? 22.533 -0.443 -18.023 1.00 94.88 267 GLU A C 1
ATOM 2130 O O . GLU A 1 267 ? 22.101 -1.456 -17.466 1.00 94.88 267 GLU A O 1
ATOM 2135 N N . LEU A 1 268 ? 22.393 -0.227 -19.326 1.00 96.12 268 LEU A N 1
ATOM 2136 C CA . LEU A 1 268 ? 21.858 -1.176 -20.292 1.00 96.12 268 LEU A CA 1
ATOM 2137 C C . LEU A 1 268 ? 22.969 -1.513 -21.286 1.00 96.12 268 LEU A C 1
ATOM 2139 O O . LEU A 1 268 ? 23.467 -0.630 -21.984 1.00 96.12 268 LEU A O 1
ATOM 2143 N N . VAL A 1 269 ? 23.361 -2.784 -21.341 1.00 95.94 269 VAL A N 1
ATOM 2144 C CA . VAL A 1 269 ? 24.409 -3.270 -22.242 1.00 95.94 269 VAL A CA 1
ATOM 2145 C C . VAL A 1 269 ? 23.752 -3.822 -23.497 1.00 95.94 269 VAL A C 1
ATOM 2147 O O . VAL A 1 269 ? 22.995 -4.798 -23.437 1.00 95.94 269 VAL A O 1
ATOM 2150 N N . LEU A 1 270 ? 24.053 -3.213 -24.638 1.00 96.44 270 LEU A N 1
ATOM 2151 C CA . LEU A 1 270 ? 23.576 -3.656 -25.943 1.00 96.44 270 LEU A CA 1
ATOM 2152 C C . LEU A 1 270 ? 24.679 -4.371 -26.715 1.00 96.44 270 LEU A C 1
ATOM 2154 O O . LEU A 1 270 ? 25.856 -4.069 -26.546 1.00 96.44 270 LEU A O 1
ATOM 2158 N N . ASN A 1 271 ? 24.294 -5.292 -27.596 1.00 96.19 271 ASN A N 1
ATOM 2159 C CA . ASN A 1 271 ? 25.206 -5.865 -28.583 1.00 96.19 271 ASN A CA 1
ATOM 2160 C C . ASN A 1 271 ? 25.408 -4.916 -29.774 1.00 96.19 271 ASN A C 1
ATOM 2162 O O . ASN A 1 271 ? 24.699 -3.921 -29.918 1.00 96.19 271 ASN A O 1
ATOM 2166 N N . LYS A 1 272 ? 26.337 -5.260 -30.669 1.00 95.69 272 LYS A N 1
ATOM 2167 C CA .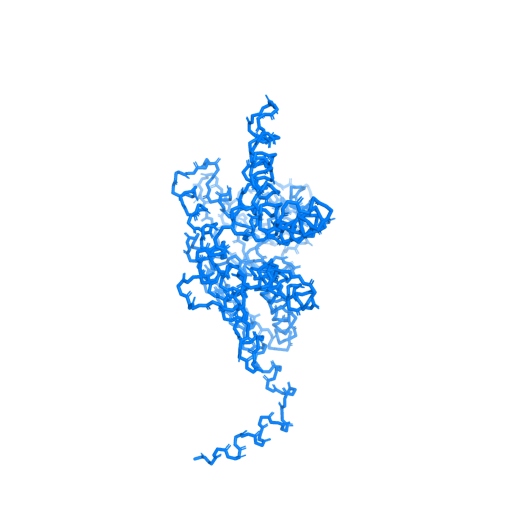 LYS A 1 272 ? 26.661 -4.482 -31.871 1.00 95.69 272 LYS A CA 1
ATOM 2168 C C . LYS A 1 272 ? 25.436 -3.997 -32.659 1.00 95.69 272 LYS A C 1
ATOM 2170 O O . LYS A 1 272 ? 25.346 -2.809 -32.949 1.00 95.69 272 LYS A O 1
ATOM 2175 N N . SER A 1 273 ? 24.479 -4.877 -32.958 1.00 96.25 273 SER A N 1
ATOM 2176 C CA . SER A 1 273 ? 23.263 -4.508 -33.701 1.00 96.25 273 SER A CA 1
ATOM 2177 C C . SER A 1 273 ? 22.365 -3.546 -32.918 1.00 96.25 273 SER A C 1
ATOM 2179 O O . SER A 1 273 ? 21.820 -2.607 -33.494 1.00 96.25 273 SER A O 1
ATOM 2181 N N . GLY A 1 274 ? 22.247 -3.733 -31.601 1.00 95.50 274 GLY A N 1
ATOM 2182 C CA . GLY A 1 274 ? 21.566 -2.786 -30.720 1.00 95.50 274 GLY A CA 1
ATOM 2183 C C . GLY A 1 274 ? 22.240 -1.418 -30.703 1.00 95.50 274 GLY A C 1
ATOM 2184 O O . GLY A 1 274 ? 21.556 -0.402 -30.774 1.00 95.50 274 GLY A O 1
ATOM 2185 N N . CYS A 1 275 ? 23.572 -1.386 -30.681 1.00 94.56 275 CYS A N 1
ATOM 2186 C CA . CYS A 1 275 ? 24.351 -0.152 -30.727 1.00 94.56 275 CYS A CA 1
ATOM 2187 C C . CYS A 1 275 ? 24.198 0.590 -32.052 1.00 94.56 275 CYS A C 1
ATOM 2189 O O . CYS A 1 275 ? 24.083 1.812 -32.053 1.00 94.56 275 CYS A O 1
ATOM 2191 N N . GLU A 1 276 ? 24.194 -0.129 -33.174 1.00 94.38 276 GLU A N 1
ATOM 2192 C CA . GLU A 1 276 ? 23.948 0.450 -34.498 1.00 94.38 276 GLU A CA 1
ATOM 2193 C C . GLU A 1 276 ? 22.545 1.065 -34.577 1.00 94.38 276 GLU A C 1
ATOM 2195 O O . GLU A 1 276 ? 22.409 2.205 -35.018 1.00 94.38 276 GLU A O 1
ATOM 2200 N N . LEU A 1 277 ? 21.521 0.364 -34.073 1.00 94.19 277 LEU A N 1
ATOM 2201 C CA . LEU A 1 277 ? 20.156 0.891 -34.000 1.00 94.19 277 LEU A CA 1
ATOM 2202 C C . LEU A 1 277 ? 20.070 2.133 -33.102 1.00 94.19 277 LEU A C 1
ATOM 2204 O O . LEU A 1 277 ? 19.446 3.118 -33.477 1.00 94.19 277 LEU A O 1
ATOM 2208 N N . TYR A 1 278 ? 20.708 2.098 -31.934 1.00 91.94 278 TYR A N 1
ATOM 2209 C CA . TYR A 1 278 ? 20.685 3.205 -30.981 1.00 91.94 278 TYR A CA 1
ATOM 2210 C C . TYR A 1 278 ? 21.392 4.453 -31.531 1.00 91.94 278 TYR A C 1
ATOM 2212 O O . TYR A 1 278 ? 20.861 5.555 -31.445 1.00 91.94 278 TYR A O 1
ATOM 2220 N N . LYS A 1 279 ? 22.540 4.275 -32.200 1.00 92.12 279 LYS A N 1
ATOM 2221 C CA . LYS A 1 279 ? 23.233 5.357 -32.919 1.00 92.12 279 LYS A CA 1
ATOM 2222 C C . LYS A 1 279 ? 22.407 5.909 -34.080 1.00 92.12 279 LYS A C 1
ATOM 2224 O O . LYS A 1 279 ? 22.466 7.101 -34.346 1.00 92.12 279 LYS A O 1
ATOM 2229 N N . ALA A 1 280 ? 21.626 5.069 -34.762 1.00 92.81 280 ALA A N 1
ATOM 2230 C CA . ALA A 1 280 ? 20.728 5.521 -35.825 1.00 92.81 280 ALA A CA 1
ATOM 2231 C C . ALA A 1 280 ? 19.574 6.403 -35.310 1.00 92.81 280 ALA A C 1
ATOM 2233 O O . ALA A 1 280 ? 18.979 7.133 -36.099 1.00 92.81 280 ALA A O 1
ATOM 2234 N N . LEU A 1 281 ? 19.278 6.360 -34.005 1.00 91.81 281 LEU A N 1
ATOM 2235 C CA . LEU A 1 281 ? 18.340 7.263 -33.328 1.00 91.81 281 LEU A CA 1
ATOM 2236 C C . LEU A 1 281 ? 19.001 8.566 -32.837 1.00 91.81 281 LEU A C 1
ATOM 2238 O O . LEU A 1 281 ? 18.341 9.339 -32.150 1.00 91.81 281 LEU A O 1
ATOM 2242 N N . ASP A 1 282 ? 20.269 8.806 -33.193 1.00 89.69 282 ASP A N 1
ATOM 2243 C CA . ASP A 1 282 ? 21.061 9.984 -32.802 1.00 89.69 282 ASP A CA 1
ATOM 2244 C C . ASP A 1 282 ? 21.249 10.126 -31.280 1.00 89.69 282 ASP A C 1
ATOM 2246 O O . ASP A 1 282 ? 21.294 11.221 -30.725 1.00 89.69 282 ASP A O 1
ATOM 2250 N N . LEU A 1 283 ? 21.333 8.987 -30.585 1.00 88.44 283 LEU A N 1
ATOM 2251 C CA . LEU A 1 283 ? 21.518 8.934 -29.138 1.00 88.44 283 LEU A CA 1
ATOM 2252 C C . LEU A 1 283 ? 22.980 8.654 -28.776 1.00 88.44 283 LEU A C 1
ATOM 2254 O O . LEU A 1 283 ? 23.654 7.825 -29.402 1.00 88.44 283 LEU A O 1
ATOM 2258 N N . GLU A 1 284 ? 23.463 9.310 -27.722 1.00 86.44 284 GLU A N 1
ATOM 2259 C CA . GLU A 1 284 ? 24.836 9.155 -27.253 1.00 86.44 284 GLU A CA 1
ATOM 2260 C C . GLU A 1 284 ? 25.042 7.801 -26.562 1.00 86.44 284 GLU A C 1
ATOM 2262 O O . GLU A 1 284 ? 24.247 7.352 -25.737 1.00 86.44 284 GLU A O 1
ATOM 2267 N N . VAL A 1 285 ? 26.144 7.128 -26.891 1.00 85.75 285 VAL A N 1
ATOM 2268 C CA . VAL A 1 285 ? 26.495 5.824 -26.317 1.00 85.75 285 VAL A CA 1
ATOM 2269 C C . VAL A 1 285 ? 27.903 5.858 -25.765 1.00 85.75 285 VAL A C 1
ATOM 2271 O O . VAL A 1 285 ? 28.845 6.247 -26.455 1.00 85.75 285 VAL A O 1
ATOM 2274 N N . SER A 1 286 ? 28.065 5.361 -24.539 1.00 84.00 286 SER A N 1
ATOM 2275 C CA . SER A 1 286 ? 29.387 5.063 -23.998 1.00 84.00 286 SER A CA 1
ATOM 2276 C C . SER A 1 286 ? 29.884 3.776 -24.654 1.00 84.00 286 SER A C 1
ATOM 2278 O O . SER A 1 286 ? 29.467 2.671 -24.296 1.00 84.00 286 SER A O 1
ATOM 2280 N N . THR A 1 287 ? 30.727 3.911 -25.675 1.00 73.44 287 THR A N 1
ATOM 2281 C CA . THR A 1 287 ? 31.363 2.765 -26.331 1.00 73.44 287 THR A CA 1
ATOM 2282 C C . THR A 1 287 ? 32.511 2.225 -25.495 1.00 73.44 287 THR A C 1
ATOM 2284 O O . THR A 1 287 ? 33.413 2.964 -25.105 1.00 73.44 287 THR A O 1
ATOM 2287 N N . THR A 1 288 ? 32.500 0.915 -25.280 1.00 66.44 288 THR A N 1
ATOM 2288 C CA . THR A 1 288 ? 33.686 0.138 -24.912 1.00 66.44 288 THR A CA 1
ATOM 2289 C C . THR A 1 288 ? 34.359 -0.382 -26.187 1.00 66.44 288 THR A C 1
ATOM 2291 O O . THR A 1 288 ? 33.670 -0.605 -27.178 1.00 66.44 288 THR A O 1
ATOM 2294 N N . ASP A 1 289 ? 35.674 -0.623 -26.176 1.00 67.12 289 ASP A N 1
ATOM 2295 C CA . ASP A 1 289 ? 36.467 -1.131 -27.326 1.00 67.12 289 ASP A CA 1
ATOM 2296 C C . ASP A 1 289 ? 36.045 -2.522 -27.863 1.00 67.12 289 ASP A C 1
ATOM 2298 O O . ASP A 1 289 ? 36.630 -3.054 -28.804 1.00 67.12 289 ASP A O 1
ATOM 2302 N N . TYR A 1 290 ? 35.014 -3.124 -27.280 1.00 62.91 290 TYR A N 1
ATOM 2303 C CA . TYR A 1 290 ? 34.507 -4.461 -27.561 1.00 62.91 290 TYR A CA 1
ATOM 2304 C C . TYR A 1 290 ? 33.047 -4.311 -27.972 1.00 62.91 290 TYR A C 1
ATOM 2306 O O . TYR A 1 290 ? 32.374 -3.606 -27.237 1.00 62.91 290 TYR A O 1
ATOM 2314 N N . ASP A 1 291 ? 32.617 -4.944 -29.082 1.00 87.56 291 ASP A N 1
ATOM 2315 C CA . ASP A 1 291 ? 31.305 -5.052 -29.794 1.00 87.56 291 ASP A CA 1
ATOM 2316 C C . ASP A 1 291 ? 29.960 -4.857 -29.027 1.00 87.56 291 ASP A C 1
ATOM 2318 O O . ASP A 1 291 ? 28.917 -5.419 -29.376 1.00 87.56 291 ASP A O 1
ATOM 2322 N N . VAL A 1 292 ? 29.953 -4.053 -27.980 1.00 93.06 292 VAL A N 1
ATOM 2323 C CA . VAL A 1 292 ? 28.877 -3.731 -27.063 1.00 93.06 292 VAL A CA 1
ATOM 2324 C C . VAL A 1 292 ? 28.958 -2.244 -26.726 1.00 93.06 292 VAL A C 1
ATOM 2326 O O . VAL A 1 292 ? 30.009 -1.604 -26.809 1.00 93.06 292 VAL A O 1
ATOM 2329 N N . CYS A 1 293 ? 27.829 -1.676 -26.342 1.00 93.94 293 CYS A N 1
ATOM 2330 C CA . CYS A 1 293 ? 27.747 -0.302 -25.870 1.00 93.94 293 CYS A CA 1
ATOM 2331 C C . CYS A 1 293 ? 26.896 -0.254 -24.615 1.00 93.94 293 CYS A C 1
ATOM 2333 O O . CYS A 1 293 ? 26.017 -1.095 -24.405 1.00 93.94 293 CYS A O 1
ATOM 2335 N N . ILE A 1 294 ? 27.187 0.738 -23.781 1.00 94.56 294 ILE A N 1
ATOM 2336 C CA . ILE A 1 294 ? 26.500 0.950 -22.517 1.00 94.56 294 ILE A CA 1
ATOM 2337 C C . ILE A 1 294 ? 25.694 2.236 -22.629 1.00 94.56 294 ILE A C 1
ATOM 2339 O O . ILE A 1 294 ? 26.230 3.296 -22.965 1.00 94.56 294 ILE A O 1
ATOM 2343 N N . ILE A 1 295 ? 24.407 2.123 -22.323 1.00 93.81 295 ILE A N 1
ATOM 2344 C CA . ILE A 1 295 ? 23.493 3.253 -22.183 1.00 93.81 295 ILE A CA 1
ATOM 2345 C C . ILE A 1 295 ? 23.194 3.415 -20.702 1.00 93.81 295 ILE A C 1
ATOM 2347 O O . ILE A 1 295 ? 22.931 2.427 -20.014 1.00 93.81 295 ILE A O 1
ATOM 2351 N N . LYS A 1 296 ? 23.248 4.647 -20.207 1.00 93.50 296 LYS A N 1
ATOM 2352 C CA . LYS A 1 296 ? 22.971 4.946 -18.803 1.00 93.50 296 LYS A CA 1
ATOM 2353 C C . LYS A 1 296 ? 21.520 5.365 -18.604 1.00 93.50 296 LYS A C 1
ATOM 2355 O O . LYS A 1 296 ? 20.891 5.867 -19.527 1.00 93.50 296 LYS A O 1
ATOM 2360 N N . ASP A 1 297 ? 21.019 5.141 -17.393 1.00 92.81 297 ASP A N 1
ATOM 2361 C CA . ASP A 1 297 ? 19.737 5.664 -16.907 1.00 92.81 297 ASP A CA 1
ATOM 2362 C C . ASP A 1 297 ? 18.533 5.367 -17.825 1.00 92.81 297 ASP A C 1
ATOM 2364 O O . ASP A 1 297 ? 17.710 6.231 -18.128 1.00 92.81 297 ASP A O 1
ATOM 2368 N N . VAL A 1 298 ? 18.403 4.103 -18.235 1.00 95.50 298 VAL A N 1
ATOM 2369 C CA . VAL A 1 298 ? 17.307 3.633 -19.093 1.00 95.50 298 VAL A CA 1
ATOM 2370 C C . VAL A 1 298 ? 16.158 3.094 -18.250 1.00 95.50 298 VAL A C 1
ATOM 2372 O O . VAL A 1 298 ? 16.349 2.235 -17.386 1.00 95.50 298 VAL A O 1
ATOM 2375 N N . LEU A 1 299 ? 14.935 3.524 -18.547 1.00 96.94 299 LEU A N 1
ATOM 2376 C CA . LEU A 1 299 ? 13.727 2.928 -17.988 1.00 96.94 299 LEU A CA 1
ATOM 2377 C C . LEU A 1 299 ? 13.192 1.858 -18.947 1.00 96.94 299 LEU A C 1
ATOM 2379 O O . LEU A 1 299 ? 12.689 2.145 -20.031 1.00 96.94 299 LEU A O 1
ATOM 2383 N N . ILE A 1 300 ? 13.267 0.591 -18.543 1.00 97.19 300 ILE A N 1
ATOM 2384 C CA . ILE A 1 300 ? 12.681 -0.516 -19.306 1.00 97.19 300 ILE A CA 1
ATOM 2385 C C . ILE A 1 300 ? 11.186 -0.566 -18.981 1.00 97.19 300 ILE A C 1
ATOM 2387 O O . ILE A 1 300 ? 10.776 -1.094 -17.942 1.00 97.19 300 ILE A O 1
ATOM 2391 N N . LEU A 1 301 ? 10.360 -0.020 -19.873 1.00 96.88 301 LEU A N 1
ATOM 2392 C CA . LEU A 1 301 ? 8.902 -0.005 -19.755 1.00 96.88 301 LEU A CA 1
ATOM 2393 C C . LEU A 1 301 ? 8.282 -1.379 -20.037 1.00 96.88 301 LEU A C 1
ATOM 2395 O O . LEU A 1 301 ? 7.267 -1.721 -19.444 1.00 96.88 301 LEU A O 1
ATOM 2399 N N . SER A 1 302 ? 8.864 -2.205 -20.902 1.00 95.62 302 SER A N 1
ATOM 2400 C CA . SER A 1 302 ? 8.411 -3.588 -21.099 1.00 95.62 302 SER A CA 1
ATOM 2401 C C . SER A 1 302 ? 9.557 -4.478 -21.555 1.00 95.62 302 SER A C 1
ATOM 2403 O O . SER A 1 302 ? 10.374 -4.057 -22.365 1.00 95.62 302 SER A O 1
ATOM 2405 N N . ARG A 1 303 ? 9.584 -5.725 -21.083 1.00 93.19 303 ARG A N 1
ATOM 2406 C CA . ARG A 1 303 ? 10.481 -6.799 -21.547 1.00 93.19 303 ARG A CA 1
ATOM 2407 C C . ARG A 1 303 ? 9.711 -8.059 -21.959 1.00 93.19 303 ARG A C 1
ATOM 2409 O O . ARG A 1 303 ? 10.276 -9.149 -22.013 1.00 93.19 303 ARG A O 1
ATOM 2416 N N . LEU A 1 304 ? 8.399 -7.945 -22.147 1.00 90.44 304 LEU A N 1
ATOM 2417 C CA . LEU A 1 304 ? 7.571 -9.057 -22.603 1.00 90.44 304 LEU A CA 1
ATOM 2418 C C . LEU A 1 304 ? 7.502 -9.073 -24.129 1.00 90.44 304 LEU A C 1
ATOM 2420 O O . LEU A 1 304 ? 7.345 -8.026 -24.746 1.00 90.44 304 LEU A O 1
ATOM 2424 N N . GLY A 1 305 ? 7.584 -10.271 -24.709 1.00 89.94 305 GLY A N 1
ATOM 2425 C CA . GLY A 1 305 ? 7.533 -10.486 -26.154 1.00 89.94 305 GLY A CA 1
ATOM 2426 C C . GLY A 1 305 ? 8.914 -10.551 -26.809 1.00 89.94 305 GLY A C 1
ATOM 2427 O O . GLY A 1 305 ? 9.905 -10.907 -26.172 1.00 89.94 305 GLY A O 1
ATOM 2428 N N . LYS A 1 306 ? 8.955 -10.259 -28.113 1.00 92.88 306 LYS A N 1
ATOM 2429 C CA . LYS A 1 306 ? 10.192 -10.233 -28.919 1.00 92.88 306 LYS A CA 1
ATOM 2430 C C . LYS A 1 306 ? 10.940 -8.905 -28.824 1.00 92.88 306 LYS A C 1
ATOM 2432 O O . LYS A 1 306 ? 12.114 -8.836 -29.186 1.00 92.88 306 LYS A O 1
ATOM 2437 N N . GLU A 1 307 ? 10.256 -7.871 -28.355 1.00 95.25 307 GLU A N 1
ATOM 2438 C CA . GLU A 1 307 ? 10.747 -6.505 -28.284 1.00 95.25 307 GLU A CA 1
ATOM 2439 C C . GLU A 1 307 ? 10.640 -5.990 -26.850 1.00 95.25 307 GLU A C 1
ATOM 2441 O O . GLU A 1 307 ? 9.632 -6.176 -26.165 1.00 95.25 307 GLU A O 1
ATOM 2446 N N . ALA A 1 308 ? 11.698 -5.329 -26.399 1.00 96.19 308 ALA A N 1
ATOM 2447 C CA . ALA A 1 308 ? 11.683 -4.501 -25.214 1.00 96.19 308 ALA A CA 1
ATOM 2448 C C . ALA A 1 308 ? 11.243 -3.083 -25.590 1.00 96.19 308 ALA A C 1
ATOM 2450 O O . ALA A 1 308 ? 11.673 -2.546 -26.608 1.00 96.19 308 ALA A O 1
ATOM 2451 N N . TYR A 1 309 ? 10.417 -2.471 -24.748 1.00 97.44 309 TYR A N 1
ATOM 2452 C CA . TYR A 1 309 ? 10.029 -1.071 -24.879 1.00 97.44 309 TYR A CA 1
ATOM 2453 C C . TYR A 1 309 ? 10.806 -0.258 -23.855 1.00 97.44 309 TYR A C 1
ATOM 2455 O O . TYR A 1 309 ? 10.725 -0.534 -22.652 1.00 97.44 309 TYR A O 1
ATOM 2463 N N . LEU A 1 310 ? 11.595 0.691 -24.340 1.00 97.12 310 LEU A N 1
ATOM 2464 C CA . LEU A 1 310 ? 12.556 1.457 -23.561 1.00 97.12 310 LEU A CA 1
ATOM 2465 C C . LEU A 1 310 ? 12.157 2.929 -23.554 1.00 97.12 310 LEU A C 1
ATOM 2467 O O . LEU A 1 310 ? 11.656 3.450 -24.549 1.00 97.12 310 LEU A O 1
ATOM 2471 N N . GLU A 1 311 ? 12.401 3.588 -22.431 1.00 96.88 311 GLU A N 1
ATOM 2472 C CA . GLU A 1 311 ? 12.328 5.033 -22.272 1.00 96.88 311 GLU A CA 1
ATOM 2473 C C . GLU A 1 311 ? 13.708 5.542 -21.858 1.00 96.88 311 GLU A C 1
ATOM 2475 O O . GLU A 1 311 ? 14.294 5.064 -20.884 1.00 96.88 311 GLU A O 1
ATOM 2480 N N . VAL A 1 312 ? 14.227 6.499 -22.620 1.00 95.25 312 VAL A N 1
ATOM 2481 C CA . VAL A 1 312 ? 15.506 7.159 -22.360 1.00 95.25 312 VAL A CA 1
ATOM 2482 C C . VAL A 1 312 ? 15.264 8.655 -22.270 1.00 95.25 312 VAL A C 1
ATOM 2484 O O . VAL A 1 312 ? 14.483 9.218 -23.041 1.00 95.25 312 VAL A O 1
ATOM 2487 N N . LYS A 1 313 ? 15.927 9.299 -21.312 1.00 92.56 313 LYS A N 1
ATOM 2488 C CA . LYS A 1 313 ? 15.918 10.748 -21.167 1.00 92.56 313 LYS A CA 1
ATOM 2489 C C . LYS A 1 313 ? 17.276 11.292 -21.590 1.00 92.56 313 LYS A C 1
ATOM 2491 O O . LYS A 1 313 ? 18.261 11.038 -20.911 1.00 92.56 313 LYS A O 1
ATOM 2496 N N . GLU A 1 314 ? 17.285 12.053 -22.675 1.00 89.25 314 GLU A N 1
ATOM 2497 C CA . GLU A 1 314 ? 18.483 12.681 -23.230 1.00 89.25 314 GLU A CA 1
ATOM 2498 C C . GLU A 1 314 ? 18.352 14.204 -23.141 1.00 89.25 314 GLU A C 1
ATOM 2500 O O . GLU A 1 314 ? 17.264 14.746 -23.363 1.00 89.25 314 GLU A O 1
ATOM 2505 N N . ASP A 1 315 ? 19.444 14.909 -22.848 1.00 87.38 315 ASP A N 1
ATOM 2506 C CA . ASP A 1 315 ? 19.401 16.363 -22.635 1.00 87.38 315 ASP A CA 1
ATOM 2507 C C . ASP A 1 315 ? 18.968 17.130 -23.901 1.00 87.38 315 ASP A C 1
ATOM 2509 O O . ASP A 1 315 ? 18.269 18.141 -23.808 1.00 87.38 315 ASP A O 1
ATOM 2513 N N . ASN A 1 316 ? 19.319 16.619 -25.087 1.00 85.44 316 ASN A N 1
ATOM 2514 C CA . ASN A 1 316 ? 19.055 17.279 -26.371 1.00 85.44 316 ASN A CA 1
ATOM 2515 C C . ASN A 1 316 ? 17.676 16.955 -26.976 1.00 85.44 316 ASN A C 1
ATOM 2517 O O . ASN A 1 316 ? 17.089 17.794 -27.658 1.00 85.44 316 ASN A O 1
ATOM 2521 N N . ILE A 1 317 ? 17.160 15.743 -26.750 1.00 84.75 317 ILE A N 1
ATOM 2522 C CA . ILE A 1 317 ? 15.947 15.217 -27.414 1.00 84.75 317 ILE A CA 1
ATOM 2523 C C . ILE A 1 317 ? 14.755 15.179 -26.443 1.00 84.75 317 ILE A C 1
ATOM 2525 O O . ILE A 1 317 ? 13.593 15.157 -26.854 1.00 84.75 317 ILE A O 1
ATOM 2529 N N . GLY A 1 318 ? 15.021 15.228 -25.138 1.00 89.94 318 GLY A N 1
ATOM 2530 C CA . GLY A 1 318 ? 14.020 15.034 -24.103 1.00 89.94 318 GLY A CA 1
ATOM 2531 C C . GLY A 1 318 ? 13.743 13.551 -23.866 1.00 89.94 318 GLY A C 1
ATOM 2532 O O . GLY A 1 318 ? 14.651 12.725 -23.827 1.00 89.94 318 GLY A O 1
ATOM 2533 N N . LEU A 1 319 ? 12.474 13.217 -23.639 1.00 93.62 319 LEU A N 1
ATOM 2534 C CA . LEU A 1 319 ? 12.048 11.857 -23.319 1.00 93.62 319 LEU A CA 1
ATOM 2535 C C . LEU A 1 319 ? 11.711 11.104 -24.608 1.00 93.62 319 LEU A C 1
ATOM 2537 O O . LEU A 1 319 ? 10.721 11.417 -25.271 1.00 93.62 319 LEU A O 1
ATOM 2541 N N . LEU A 1 320 ? 12.523 10.106 -24.944 1.00 95.00 320 LEU A N 1
ATOM 2542 C CA . LEU A 1 320 ? 12.338 9.259 -26.115 1.00 95.00 320 LEU A CA 1
ATOM 2543 C C . LEU A 1 320 ? 11.886 7.863 -25.687 1.00 95.00 320 LEU A C 1
ATOM 2545 O O . LEU A 1 320 ? 12.489 7.239 -24.815 1.00 95.00 320 LEU A O 1
ATOM 2549 N N . ARG A 1 321 ? 10.836 7.356 -26.337 1.00 96.38 321 ARG A N 1
ATOM 2550 C CA . ARG A 1 321 ? 10.360 5.980 -26.172 1.00 96.38 321 ARG A CA 1
ATOM 2551 C C . ARG A 1 321 ? 10.488 5.225 -27.481 1.00 96.38 321 ARG A C 1
ATOM 2553 O O . ARG A 1 321 ? 10.049 5.726 -28.514 1.00 96.38 321 ARG A O 1
ATOM 2560 N N . PHE A 1 322 ? 11.053 4.026 -27.442 1.00 95.75 322 PHE A N 1
ATOM 2561 C CA . PHE A 1 322 ? 11.207 3.196 -28.634 1.00 95.75 322 PHE A CA 1
ATOM 2562 C C . PHE A 1 322 ? 11.206 1.704 -28.294 1.00 95.75 322 PHE A C 1
ATOM 2564 O O . PHE A 1 322 ? 11.518 1.294 -27.174 1.00 95.75 322 PHE A O 1
ATOM 2571 N N . ALA A 1 323 ? 10.826 0.889 -29.277 1.00 96.25 323 ALA A N 1
ATOM 2572 C CA . ALA A 1 323 ? 10.899 -0.563 -29.194 1.00 96.25 323 ALA A CA 1
ATOM 2573 C C . ALA A 1 323 ? 12.226 -1.061 -29.782 1.00 96.25 323 ALA A C 1
ATOM 2575 O O . ALA A 1 323 ? 12.720 -0.530 -30.777 1.00 96.25 323 ALA A O 1
ATOM 2576 N N . MET A 1 324 ? 12.808 -2.081 -29.162 1.00 96.12 324 MET A N 1
ATOM 2577 C CA . MET A 1 324 ? 14.047 -2.716 -29.598 1.00 96.12 324 MET A CA 1
ATOM 2578 C C . MET A 1 324 ? 13.933 -4.232 -29.426 1.00 96.12 324 MET A C 1
ATOM 2580 O O . MET A 1 324 ? 13.469 -4.677 -28.376 1.00 96.12 324 MET A O 1
ATOM 2584 N N . PRO A 1 325 ? 14.402 -5.055 -30.380 1.00 96.88 325 PRO A N 1
ATOM 2585 C CA . PRO A 1 325 ? 14.448 -6.501 -30.201 1.00 96.88 325 PRO A CA 1
ATOM 2586 C C . PRO A 1 325 ? 15.148 -6.890 -28.896 1.00 96.88 325 PRO A C 1
ATOM 2588 O O . PRO A 1 325 ? 16.264 -6.449 -28.625 1.00 96.88 325 PRO A O 1
ATOM 2591 N N . THR A 1 326 ? 14.534 -7.752 -28.085 1.00 95.12 326 THR A N 1
ATOM 2592 C CA . THR A 1 326 ? 15.116 -8.163 -26.794 1.00 95.12 326 THR A CA 1
ATOM 2593 C C . THR A 1 326 ? 16.462 -8.869 -26.978 1.00 95.12 326 THR A C 1
ATOM 2595 O O . THR A 1 326 ? 17.318 -8.787 -26.107 1.00 95.12 326 THR A O 1
ATOM 2598 N N . SER A 1 327 ? 16.697 -9.486 -28.141 1.00 96.25 327 SER A N 1
ATOM 2599 C CA . SER A 1 327 ? 17.987 -10.070 -28.528 1.00 96.25 327 SER A CA 1
ATOM 2600 C C . SER A 1 327 ? 19.126 -9.056 -28.670 1.00 96.25 327 SER A C 1
ATOM 2602 O O . SER A 1 327 ? 20.281 -9.464 -28.753 1.00 96.25 327 SER A O 1
ATOM 2604 N N . PHE A 1 328 ? 18.828 -7.757 -28.756 1.00 97.19 328 PHE A N 1
ATOM 2605 C CA . PHE A 1 328 ? 19.839 -6.698 -28.808 1.00 97.19 328 PHE A CA 1
ATOM 2606 C C . PHE A 1 328 ? 20.331 -6.292 -27.418 1.00 97.19 328 PHE A C 1
ATOM 2608 O O . PHE A 1 328 ? 21.418 -5.730 -27.299 1.00 97.19 328 PHE A O 1
ATOM 2615 N N . ILE A 1 329 ? 19.569 -6.618 -26.372 1.00 96.62 329 ILE A N 1
ATOM 2616 C CA . ILE A 1 329 ? 19.920 -6.350 -24.979 1.00 96.62 329 ILE A CA 1
ATOM 2617 C C . ILE A 1 329 ? 20.685 -7.558 -24.434 1.00 96.62 329 ILE A C 1
ATOM 2619 O O . ILE A 1 329 ? 20.134 -8.651 -24.313 1.00 96.62 329 ILE A O 1
ATOM 2623 N N . VAL A 1 330 ? 21.955 -7.358 -24.088 1.00 95.31 330 VAL A N 1
ATOM 2624 C CA . VAL A 1 330 ? 22.814 -8.403 -23.507 1.00 95.31 330 VAL A CA 1
ATOM 2625 C C . VAL A 1 330 ? 22.545 -8.533 -22.013 1.00 95.31 330 VAL A C 1
ATOM 2627 O O . VAL A 1 330 ? 22.353 -9.634 -21.498 1.00 95.31 330 VAL A O 1
ATOM 2630 N N . SER A 1 331 ? 22.525 -7.405 -21.307 1.00 95.06 331 SER A N 1
ATOM 2631 C CA . SER A 1 331 ? 22.300 -7.348 -19.864 1.00 95.06 331 SER A CA 1
ATOM 2632 C C . SER A 1 331 ? 21.884 -5.944 -19.428 1.00 95.06 331 SER A C 1
ATOM 2634 O O . SER A 1 331 ? 21.946 -4.986 -20.197 1.00 95.06 331 SER A O 1
ATOM 2636 N N . TRP A 1 332 ? 21.441 -5.820 -18.180 1.00 95.19 332 TRP A N 1
ATOM 2637 C CA . TRP A 1 332 ? 21.221 -4.533 -17.531 1.00 95.19 332 TRP A CA 1
ATOM 2638 C C . TRP A 1 332 ? 21.590 -4.620 -16.054 1.00 95.19 332 TRP A C 1
ATOM 2640 O O . TRP A 1 332 ? 21.466 -5.677 -15.424 1.00 95.19 332 TRP A O 1
ATOM 2650 N N . THR A 1 333 ? 21.986 -3.484 -15.500 1.00 94.19 333 THR A N 1
ATOM 2651 C CA . THR A 1 333 ? 22.299 -3.308 -14.084 1.00 94.19 333 THR A CA 1
ATOM 2652 C C . THR A 1 333 ? 21.212 -2.448 -13.451 1.00 94.19 333 THR A C 1
ATOM 2654 O O . THR A 1 333 ? 20.808 -1.431 -14.010 1.00 94.19 333 THR A O 1
ATOM 2657 N N . LEU A 1 334 ? 20.695 -2.873 -12.298 1.00 90.56 334 LEU A N 1
ATOM 2658 C CA . LEU A 1 334 ? 19.735 -2.080 -11.527 1.00 90.56 334 LEU A CA 1
ATOM 2659 C C . LEU A 1 334 ? 20.463 -0.927 -10.838 1.00 90.56 334 LEU A C 1
ATOM 2661 O O . LEU A 1 334 ? 21.557 -1.136 -10.310 1.00 90.56 334 LEU A O 1
ATOM 2665 N N . ASP A 1 335 ? 19.834 0.249 -10.760 1.00 83.06 335 ASP A N 1
ATOM 2666 C CA . ASP A 1 335 ? 20.366 1.315 -9.907 1.00 83.06 335 ASP A CA 1
ATOM 2667 C C . ASP A 1 335 ? 20.508 0.786 -8.465 1.00 83.06 335 ASP A C 1
ATOM 2669 O O . ASP A 1 335 ? 19.578 0.228 -7.878 1.00 83.06 335 ASP A O 1
ATOM 2673 N N . SER A 1 336 ? 21.695 0.968 -7.883 1.00 66.69 336 SER A N 1
ATOM 2674 C CA . SER A 1 336 ? 22.034 0.653 -6.487 1.00 66.69 336 SER A CA 1
ATOM 2675 C C . SER A 1 336 ? 21.096 1.299 -5.448 1.00 66.69 336 SER A C 1
ATOM 2677 O O . SER A 1 336 ? 21.050 0.899 -4.276 1.00 66.69 336 SER A O 1
ATOM 2679 N N . ARG A 1 337 ? 20.352 2.336 -5.848 1.00 62.25 337 ARG A N 1
ATOM 2680 C CA . ARG A 1 337 ? 19.268 2.923 -5.049 1.00 62.25 337 ARG A CA 1
ATOM 2681 C C . ARG A 1 337 ? 18.010 2.057 -5.033 1.00 62.25 337 ARG A C 1
ATOM 2683 O O . ARG A 1 337 ? 17.326 2.022 -4.013 1.00 62.25 337 ARG A O 1
ATOM 2690 N N . ASP A 1 338 ? 17.743 1.328 -6.109 1.00 55.62 338 ASP A N 1
ATOM 2691 C CA . ASP A 1 338 ? 16.574 0.463 -6.264 1.00 55.62 338 ASP A CA 1
ATOM 2692 C C . ASP A 1 338 ? 16.809 -0.947 -5.685 1.00 55.62 338 ASP A C 1
ATOM 2694 O O . ASP A 1 338 ? 15.886 -1.544 -5.129 1.00 55.62 338 ASP A O 1
ATOM 2698 N N . SER A 1 339 ? 18.048 -1.459 -5.704 1.00 49.00 339 SER A N 1
ATOM 2699 C CA . SER A 1 339 ? 18.386 -2.771 -5.116 1.00 49.00 339 SER A CA 1
ATOM 2700 C C . SER A 1 339 ? 18.186 -2.831 -3.594 1.00 49.00 339 SER A C 1
ATOM 2702 O O . SER A 1 339 ? 17.767 -3.857 -3.065 1.00 49.00 339 SER A O 1
ATOM 2704 N N . ARG A 1 340 ? 18.362 -1.712 -2.878 1.00 45.91 340 ARG A N 1
ATOM 2705 C CA . ARG A 1 340 ? 18.127 -1.627 -1.421 1.00 45.91 340 ARG A CA 1
ATOM 2706 C C . ARG A 1 340 ? 16.654 -1.728 -0.997 1.00 45.91 340 ARG A C 1
ATOM 2708 O O . ARG A 1 340 ? 16.400 -1.901 0.193 1.00 45.91 340 ARG A O 1
ATOM 2715 N N . ASN A 1 341 ? 15.709 -1.612 -1.934 1.00 45.12 341 ASN A N 1
ATOM 2716 C CA . ASN A 1 341 ? 14.266 -1.692 -1.670 1.00 45.12 341 ASN A CA 1
ATOM 2717 C C . ASN A 1 341 ? 13.655 -3.072 -1.970 1.00 45.12 341 ASN A C 1
ATOM 2719 O O . ASN A 1 341 ? 12.476 -3.258 -1.695 1.00 45.12 341 ASN A O 1
ATOM 2723 N N . ILE A 1 342 ? 14.411 -4.005 -2.564 1.00 44.94 342 ILE A N 1
ATOM 2724 C CA . ILE A 1 342 ? 13.922 -5.356 -2.904 1.00 44.94 342 ILE A CA 1
ATOM 2725 C C . ILE A 1 342 ? 14.324 -6.384 -1.829 1.00 44.94 342 ILE A C 1
ATOM 2727 O O . ILE A 1 342 ? 13.605 -7.358 -1.628 1.00 44.94 342 ILE A O 1
ATOM 2731 N N . ASP A 1 343 ? 15.413 -6.133 -1.094 1.00 37.31 343 ASP A N 1
ATOM 2732 C CA . ASP A 1 343 ? 15.923 -7.018 -0.031 1.00 37.31 343 ASP A CA 1
ATOM 2733 C C . ASP A 1 343 ? 15.440 -6.640 1.391 1.00 37.31 343 ASP A C 1
ATOM 2735 O O . ASP A 1 343 ? 15.973 -7.129 2.389 1.00 37.31 343 ASP A O 1
ATOM 2739 N N . LYS A 1 344 ? 14.442 -5.755 1.503 1.00 35.94 344 LYS A N 1
ATOM 2740 C CA . LYS A 1 344 ? 13.753 -5.388 2.752 1.00 35.94 344 LYS A CA 1
ATOM 2741 C C . LYS A 1 344 ? 12.258 -5.587 2.589 1.00 35.94 344 LYS A C 1
ATOM 2743 O O . LYS A 1 344 ? 11.632 -6.009 3.584 1.00 35.94 344 LYS A O 1
#

Solvent-accessible surface area (backbone atoms only — not comparable to full-atom values): 18228 Å² total; per-residue (Å²): 132,62,73,68,59,55,53,50,50,50,71,75,34,48,68,60,53,51,51,52,51,41,42,52,54,22,44,48,38,51,53,52,40,32,60,73,73,72,50,82,64,65,69,56,69,75,62,44,52,59,51,36,46,52,49,11,54,51,48,50,52,51,50,53,53,51,30,46,36,46,26,44,23,14,42,49,50,32,48,51,48,66,75,54,22,90,81,39,83,64,34,54,62,63,66,75,54,58,76,74,55,34,52,57,37,41,43,59,72,50,48,47,57,41,49,28,53,51,52,18,53,50,39,52,75,77,42,95,67,68,66,31,54,51,50,43,47,53,59,51,51,52,50,41,50,51,37,16,57,76,51,74,63,37,51,72,59,15,49,54,54,40,55,49,52,51,50,50,41,52,55,26,49,58,41,43,44,58,48,49,50,50,44,50,49,55,30,54,69,74,29,103,60,75,44,72,64,36,54,50,41,38,49,55,42,50,56,50,40,53,51,41,15,49,61,42,29,46,75,76,89,56,97,56,58,67,60,56,49,51,52,47,7,49,51,46,54,52,51,46,33,57,67,69,69,46,69,61,52,57,32,46,49,52,29,34,76,71,66,38,14,63,40,62,21,43,32,39,32,23,31,51,69,35,39,53,55,44,48,73,69,76,49,87,65,55,72,53,105,53,76,37,27,38,36,67,61,32,33,34,58,27,58,48,53,64,37,23,33,38,35,39,75,41,96,90,80,40,81,47,73,49,75,42,54,45,87,26,50,75,50,69,40,66,32,76,78,57,57,68,66,75,82,110

Radius of gyration: 26.72 Å; Cα contacts (8 Å, |Δi|>4): 411; chains: 1; bounding box: 70×49×79 Å

pLDDT: mean 87.63, std 10.49, range [35.94, 97.44]